Protein AF-A0A117SR46-F1 (afdb_monomer_lite)

Secondary structure (DSSP, 8-state):
-HHHHHHHHTTT-SS--HHHHHHHHHHTHHHHHHHHHS--GGGHHHHHHHHHHHHHHTT--S--HHHHHHHHHHHHHHHHHHHTTT---HHHHGGG-SSHHHHHHHHGGGS-SS--HHHHHHHHHHHHHHTSTTT-HHHHHHHTTT-GGG------HHHHHHHHHTSGGGG--SHHHHHHHHHHHHTTTT-EEE-HHHHHHHHHHHHHHSS-HHHHHHHHHHHHHHTGGGT-TTT-TTTTT----TTEEE-

Sequence (251 aa):
RYLLFITVLFTGFKNLRNELIYRVAARNYERINQLLNNPKYSMADGISMALLNDYLSEGVRGEDIKEANNAIHSFVYGLRRLTGAYGTTLLRWIPKFRDLDSFEKSLTMFYPIRANERRRRAIRTFIRWVSHETNLPVALGLLFRGAYRRYTMIADIYSTMVTIRSGAFLISTNDNTLRVINKIVAGRDSGVTIKVYEVKGIVRTVGRLSNDPIIYERGAFRIGHDYCSKLKCSECPINRVCMKFTWVNIK

pLDDT: mean 85.12, std 8.99, range [50.75, 96.44]

Radius of gyration: 20.57 Å; chains: 1; bounding box: 47×47×56 Å

Structure (mmCIF, N/CA/C/O backbone):
data_AF-A0A117SR46-F1
#
_entry.id   AF-A0A117SR46-F1
#
loop_
_atom_site.group_PDB
_atom_site.id
_atom_site.type_symbol
_atom_site.label_atom_id
_atom_site.label_alt_id
_atom_site.label_comp_id
_atom_site.label_asym_id
_atom_site.label_entity_id
_atom_site.label_seq_id
_atom_site.pdbx_PDB_ins_code
_atom_site.Cartn_x
_atom_site.Cartn_y
_atom_site.Cartn_z
_atom_site.occupancy
_atom_site.B_iso_or_equiv
_atom_site.auth_seq_id
_atom_site.auth_comp_id
_atom_site.auth_asym_id
_atom_site.auth_atom_id
_atom_site.pdbx_PDB_model_num
ATOM 1 N N . ARG A 1 1 ? 3.024 -4.591 -14.424 1.00 83.75 1 ARG A N 1
ATOM 2 C CA . ARG A 1 1 ? 4.067 -3.629 -14.871 1.00 83.75 1 ARG A CA 1
ATOM 3 C C . ARG A 1 1 ? 3.546 -2.197 -14.804 1.00 83.75 1 ARG A C 1
ATOM 5 O O . ARG A 1 1 ? 4.160 -1.411 -14.104 1.00 83.75 1 ARG A O 1
ATOM 12 N N . TYR A 1 2 ? 2.396 -1.903 -15.418 1.00 84.88 2 TYR A N 1
ATOM 13 C CA . TYR A 1 2 ? 1.755 -0.580 -15.381 1.00 84.88 2 TYR A CA 1
ATOM 14 C C . TYR A 1 2 ? 1.552 -0.022 -13.961 1.00 84.88 2 TYR A C 1
ATOM 16 O O . TYR A 1 2 ? 2.038 1.058 -13.662 1.00 84.88 2 TYR A O 1
ATOM 24 N N . LEU A 1 3 ? 0.961 -0.793 -13.039 1.00 83.38 3 LEU A N 1
ATOM 25 C CA . LEU A 1 3 ? 0.792 -0.352 -11.642 1.00 83.38 3 LEU A CA 1
ATOM 26 C C . LEU A 1 3 ? 2.116 0.025 -10.957 1.00 83.38 3 LEU A C 1
ATOM 28 O O . LEU A 1 3 ? 2.188 1.045 -10.283 1.00 83.38 3 LEU A O 1
ATOM 32 N N . LEU A 1 4 ? 3.175 -0.768 -11.170 1.00 88.12 4 LEU A N 1
ATOM 33 C CA . LEU A 1 4 ? 4.502 -0.471 -10.622 1.00 88.12 4 LEU A CA 1
ATOM 34 C C . LEU A 1 4 ? 5.051 0.831 -11.208 1.00 88.12 4 LEU A C 1
ATOM 36 O O . LEU A 1 4 ? 5.545 1.672 -10.465 1.00 88.12 4 LEU A O 1
ATOM 40 N N . PHE A 1 5 ? 4.919 1.011 -12.522 1.00 90.00 5 PHE A N 1
ATOM 41 C CA . PHE A 1 5 ? 5.324 2.237 -13.203 1.00 90.00 5 PHE A CA 1
ATOM 42 C C . PHE A 1 5 ? 4.625 3.469 -12.617 1.00 90.00 5 PHE A C 1
ATOM 44 O O . PHE A 1 5 ? 5.306 4.409 -12.220 1.00 90.00 5 PHE A O 1
ATOM 51 N N . ILE A 1 6 ? 3.297 3.431 -12.457 1.00 87.31 6 ILE A N 1
ATOM 52 C CA . ILE A 1 6 ? 2.532 4.528 -11.844 1.00 87.31 6 ILE A CA 1
ATOM 53 C C . ILE A 1 6 ? 3.029 4.828 -10.425 1.00 87.31 6 ILE A C 1
ATOM 55 O O . ILE A 1 6 ? 3.257 5.985 -10.076 1.00 87.31 6 ILE A O 1
ATOM 59 N N . THR A 1 7 ? 3.263 3.799 -9.607 1.00 87.50 7 THR A N 1
ATOM 60 C CA . THR A 1 7 ? 3.774 4.019 -8.247 1.00 87.50 7 THR A CA 1
ATOM 61 C C . THR A 1 7 ? 5.186 4.599 -8.233 1.00 87.50 7 THR A C 1
ATOM 63 O O . THR A 1 7 ? 5.487 5.429 -7.382 1.00 87.50 7 THR A O 1
ATOM 66 N N . VAL A 1 8 ? 6.050 4.232 -9.182 1.00 89.12 8 VAL A N 1
ATOM 67 C CA . VAL A 1 8 ? 7.379 4.844 -9.318 1.00 89.12 8 VAL A CA 1
ATOM 68 C C . VAL A 1 8 ? 7.254 6.301 -9.763 1.00 89.12 8 VAL A C 1
ATOM 70 O O . VAL A 1 8 ? 7.911 7.162 -9.177 1.00 89.12 8 VAL A O 1
ATOM 73 N N . LEU A 1 9 ? 6.352 6.610 -10.701 1.00 87.31 9 LEU A N 1
ATOM 74 C CA . LEU A 1 9 ? 6.069 7.981 -11.136 1.00 87.31 9 LEU A CA 1
ATOM 75 C C . LEU A 1 9 ? 5.625 8.892 -9.987 1.00 87.31 9 LEU A C 1
ATOM 77 O O . LEU A 1 9 ? 5.994 10.062 -9.978 1.00 87.31 9 LEU A O 1
ATOM 81 N N . PHE A 1 10 ? 4.924 8.379 -8.970 1.00 83.56 10 PHE A N 1
ATOM 82 C CA . PHE A 1 10 ? 4.584 9.166 -7.773 1.00 83.56 10 PHE A CA 1
ATOM 83 C C . PHE A 1 10 ? 5.811 9.753 -7.058 1.00 83.56 10 PHE A C 1
ATOM 85 O O . PHE A 1 10 ? 5.697 10.741 -6.338 1.00 83.56 10 PHE A O 1
ATOM 92 N N . THR A 1 11 ? 7.000 9.177 -7.236 1.00 84.56 11 THR A N 1
ATOM 93 C CA . THR A 1 11 ? 8.222 9.777 -6.684 1.00 84.56 11 THR A CA 1
ATOM 94 C C . THR A 1 11 ? 8.711 10.988 -7.476 1.00 84.56 11 THR A C 1
ATOM 96 O O . THR A 1 11 ? 9.354 11.851 -6.882 1.00 84.56 11 THR A O 1
ATOM 99 N N . GLY A 1 12 ? 8.359 11.070 -8.763 1.00 82.50 12 GLY A N 1
ATOM 100 C CA . GLY A 1 12 ? 8.774 12.124 -9.685 1.00 82.50 12 GLY A CA 1
ATOM 101 C C . GLY A 1 12 ? 7.893 13.376 -9.668 1.00 82.50 12 GLY A C 1
ATOM 102 O O . GLY A 1 12 ? 8.362 14.440 -10.054 1.00 82.50 12 GLY A O 1
ATOM 103 N N . PHE A 1 13 ? 6.651 13.281 -9.176 1.00 82.44 13 PHE A N 1
ATOM 104 C CA . PHE A 1 13 ? 5.750 14.433 -9.042 1.00 82.44 13 PHE A CA 1
ATOM 105 C C . PHE A 1 13 ? 5.856 15.077 -7.654 1.00 82.44 13 PHE A C 1
ATOM 107 O O . PHE A 1 13 ? 5.783 14.406 -6.617 1.00 82.44 13 PHE A O 1
ATOM 114 N N . LYS A 1 14 ? 6.015 16.403 -7.619 1.00 79.38 14 LYS A N 1
ATOM 115 C CA . LYS A 1 14 ? 6.083 17.189 -6.384 1.00 79.38 14 LYS A CA 1
ATOM 116 C C . LYS A 1 14 ? 4.715 17.353 -5.739 1.00 79.38 14 LYS A C 1
ATOM 118 O O . LYS A 1 14 ? 4.587 17.093 -4.538 1.00 79.38 14 LYS A O 1
ATOM 123 N N . ASN A 1 15 ? 3.710 17.719 -6.524 1.00 79.88 15 ASN A N 1
ATOM 124 C CA . ASN A 1 15 ? 2.332 17.861 -6.076 1.00 79.88 15 ASN A CA 1
ATOM 125 C C . ASN A 1 15 ? 1.553 16.592 -6.409 1.00 79.88 15 ASN A C 1
ATOM 127 O O . ASN A 1 15 ? 1.022 16.450 -7.505 1.00 79.88 15 ASN A O 1
ATOM 131 N N . LEU A 1 16 ? 1.475 15.657 -5.464 1.00 76.00 16 LEU A N 1
ATOM 132 C CA . LEU A 1 16 ? 0.789 14.380 -5.663 1.00 76.00 16 LEU A CA 1
ATOM 133 C C . LEU A 1 16 ? -0.738 14.548 -5.716 1.00 76.00 16 LEU A C 1
ATOM 135 O O . LEU A 1 16 ? -1.387 14.669 -4.678 1.00 76.00 16 LEU A O 1
ATOM 139 N N . ARG A 1 17 ? -1.311 14.489 -6.925 1.00 82.12 17 ARG A N 1
ATOM 140 C CA . ARG A 1 17 ? -2.758 14.386 -7.172 1.00 82.12 17 ARG A CA 1
ATOM 141 C C . ARG A 1 17 ? -3.046 13.059 -7.872 1.00 82.12 17 ARG A C 1
ATOM 143 O O . ARG A 1 17 ? -3.003 12.982 -9.094 1.00 82.12 17 ARG A O 1
ATOM 150 N N . ASN A 1 18 ? -3.301 12.003 -7.096 1.00 79.50 18 ASN A N 1
ATOM 151 C CA . ASN A 1 18 ? -3.375 10.626 -7.608 1.00 79.50 18 ASN A CA 1
ATOM 152 C C . ASN A 1 18 ? -4.296 10.485 -8.831 1.00 79.50 18 ASN A C 1
ATOM 154 O O . ASN A 1 18 ? -3.874 9.932 -9.840 1.00 79.50 18 ASN A O 1
ATOM 158 N N . GLU A 1 19 ? -5.519 11.018 -8.764 1.00 79.44 19 GLU A N 1
ATOM 159 C CA . GLU A 1 19 ? -6.491 10.963 -9.868 1.00 79.44 19 GLU A CA 1
ATOM 160 C C . GLU A 1 19 ? -5.977 11.633 -11.143 1.00 79.44 19 GLU A C 1
ATOM 162 O O . GLU A 1 19 ? -6.128 11.093 -12.238 1.00 79.44 19 GLU A O 1
ATOM 167 N N . LEU A 1 20 ? -5.313 12.780 -10.997 1.00 83.75 20 LEU A N 1
ATOM 168 C CA . LEU A 1 20 ? -4.728 13.495 -12.121 1.00 83.75 20 LEU A CA 1
ATOM 169 C C . LEU A 1 20 ? -3.567 12.705 -12.734 1.00 83.75 20 LEU A C 1
ATOM 171 O O . LEU A 1 20 ? -3.493 12.587 -13.952 1.00 83.75 20 LEU A O 1
ATOM 175 N N . ILE A 1 21 ? -2.706 12.099 -11.910 1.00 82.88 21 ILE A N 1
ATOM 176 C CA . ILE A 1 21 ? -1.610 11.248 -12.400 1.00 82.88 21 ILE A CA 1
ATOM 177 C C . ILE A 1 21 ? -2.171 10.051 -13.177 1.00 82.88 21 ILE A C 1
ATOM 179 O O . ILE A 1 21 ? -1.658 9.727 -14.246 1.00 82.88 21 ILE A O 1
ATOM 183 N N . TYR A 1 22 ? -3.246 9.421 -12.689 1.00 83.69 22 TYR A N 1
ATOM 184 C CA . TYR A 1 22 ? -3.912 8.342 -13.423 1.00 83.69 22 TYR A CA 1
ATOM 185 C C . TYR A 1 22 ? -4.481 8.820 -14.760 1.00 83.69 22 TYR A C 1
ATOM 187 O O . TYR A 1 22 ? -4.286 8.145 -15.769 1.00 83.69 22 TYR A O 1
ATOM 195 N N . ARG A 1 23 ? -5.139 9.984 -14.790 1.00 85.50 23 ARG A N 1
ATOM 196 C CA . ARG A 1 23 ? -5.704 10.570 -16.014 1.00 85.50 23 ARG A CA 1
ATOM 197 C C . ARG A 1 23 ? -4.621 10.891 -17.044 1.00 85.50 23 ARG A C 1
ATOM 199 O O . ARG A 1 23 ? -4.750 10.518 -18.205 1.00 85.50 23 ARG A O 1
ATOM 206 N N . VAL A 1 24 ? -3.541 11.536 -16.613 1.00 88.88 24 VAL A N 1
ATOM 207 C CA . VAL A 1 24 ? -2.399 11.889 -17.468 1.00 88.88 24 VAL A CA 1
ATOM 208 C C . VAL A 1 24 ? -1.695 10.639 -17.993 1.00 88.88 24 VAL A C 1
ATOM 210 O O . VAL A 1 24 ? -1.393 10.550 -19.183 1.00 88.88 24 VAL A O 1
ATOM 213 N N . ALA A 1 25 ? -1.496 9.628 -17.147 1.00 87.88 25 ALA A N 1
ATOM 214 C CA . ALA A 1 25 ? -0.941 8.356 -17.590 1.00 87.88 25 ALA A CA 1
ATOM 215 C C . ALA A 1 25 ? -1.865 7.631 -18.583 1.00 87.88 25 ALA A C 1
ATOM 217 O O . ALA A 1 25 ? -1.379 7.069 -19.558 1.00 87.88 25 ALA A O 1
ATOM 218 N N . ALA A 1 26 ? -3.186 7.686 -18.387 1.00 87.94 26 ALA A N 1
ATOM 219 C CA . ALA A 1 26 ? -4.150 7.104 -19.318 1.00 87.94 26 ALA A CA 1
ATOM 220 C C . ALA A 1 26 ? -4.113 7.787 -20.697 1.00 87.94 26 ALA A C 1
ATOM 222 O O . ALA A 1 26 ? -4.098 7.095 -21.711 1.00 87.94 26 ALA A O 1
ATOM 223 N N . ARG A 1 27 ? -4.008 9.123 -20.757 1.00 90.94 27 ARG A N 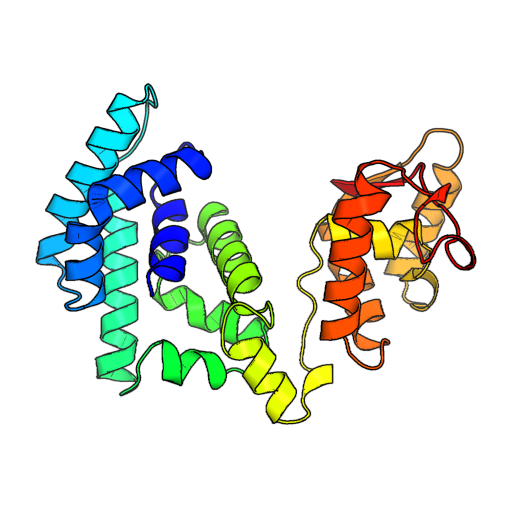1
ATOM 224 C CA . ARG A 1 27 ? -3.828 9.861 -22.027 1.00 90.94 27 ARG A CA 1
ATOM 225 C C . ARG A 1 27 ? -2.536 9.476 -22.752 1.00 90.94 27 ARG A C 1
ATOM 227 O O . ARG A 1 27 ? -2.498 9.429 -23.975 1.00 90.94 27 ARG A O 1
ATOM 234 N N . ASN A 1 28 ? -1.491 9.148 -21.994 1.00 92.31 28 ASN A N 1
ATOM 235 C CA . ASN A 1 28 ? -0.182 8.754 -22.515 1.00 92.31 28 ASN A CA 1
ATOM 236 C C . ASN A 1 28 ? 0.011 7.231 -22.591 1.00 92.31 28 ASN A C 1
ATOM 238 O O . ASN A 1 28 ? 1.150 6.759 -22.685 1.00 92.31 28 ASN A O 1
ATOM 242 N N . TYR A 1 29 ? -1.078 6.454 -22.548 1.00 91.62 29 TYR A N 1
ATOM 243 C CA . TYR A 1 29 ? -1.015 5.002 -22.401 1.00 91.62 29 TYR A CA 1
ATOM 244 C C . TYR A 1 29 ? -0.170 4.329 -23.482 1.00 91.62 29 TYR A C 1
ATOM 246 O O . TYR A 1 29 ? 0.669 3.506 -23.139 1.00 91.62 29 TYR A O 1
ATOM 254 N N . GLU A 1 30 ? -0.307 4.714 -24.753 1.00 91.56 30 GLU A N 1
ATOM 255 C CA . GLU A 1 30 ? 0.462 4.115 -25.853 1.00 91.56 30 GLU A CA 1
ATOM 256 C C . GLU A 1 30 ? 1.978 4.258 -25.657 1.00 91.56 30 GLU A C 1
ATOM 258 O O . GLU A 1 30 ? 2.726 3.280 -25.728 1.00 91.56 30 GLU A O 1
ATOM 263 N N . ARG A 1 31 ? 2.443 5.464 -25.308 1.00 92.00 31 ARG A N 1
ATOM 264 C CA . ARG A 1 31 ? 3.867 5.736 -25.047 1.00 92.00 31 ARG A CA 1
ATOM 265 C C . ARG A 1 31 ? 4.371 4.950 -23.838 1.00 92.00 31 ARG A C 1
ATOM 267 O O . ARG A 1 31 ? 5.463 4.380 -23.866 1.00 92.00 31 ARG A O 1
ATOM 274 N N . ILE A 1 32 ? 3.561 4.890 -22.779 1.00 92.62 32 ILE A N 1
ATOM 275 C CA . ILE A 1 32 ? 3.869 4.096 -21.586 1.00 92.62 32 ILE A CA 1
ATOM 276 C C . ILE A 1 32 ? 3.928 2.612 -21.952 1.00 92.62 32 ILE A C 1
ATOM 278 O O . ILE A 1 32 ? 4.877 1.933 -21.579 1.00 92.62 32 ILE A O 1
ATOM 282 N N . ASN A 1 33 ? 2.958 2.096 -22.702 1.00 91.75 33 ASN A N 1
ATOM 283 C CA . ASN A 1 33 ? 2.872 0.693 -23.083 1.00 91.75 33 ASN A CA 1
ATOM 284 C C . ASN A 1 33 ? 4.095 0.263 -23.907 1.00 91.75 33 ASN A C 1
ATOM 286 O O . ASN A 1 33 ? 4.687 -0.782 -23.631 1.00 91.75 33 ASN A O 1
ATOM 290 N N . GLN A 1 34 ? 4.557 1.109 -24.832 1.00 92.00 34 GLN A N 1
ATOM 291 C CA . GLN A 1 34 ? 5.815 0.882 -25.548 1.00 92.00 34 GLN A CA 1
ATOM 292 C C . GLN A 1 34 ? 7.005 0.747 -24.581 1.00 92.00 34 GLN A C 1
ATOM 294 O O . GLN A 1 34 ? 7.778 -0.205 -24.697 1.00 92.00 34 GLN A O 1
ATOM 299 N N . LEU A 1 35 ? 7.121 1.626 -23.575 1.00 92.38 35 LEU A N 1
ATOM 300 C CA . LEU A 1 35 ? 8.166 1.538 -22.545 1.00 92.38 35 LEU A CA 1
ATOM 301 C C . LEU A 1 35 ? 8.051 0.256 -21.702 1.00 92.38 35 LEU A C 1
ATOM 303 O O . LEU A 1 35 ? 9.058 -0.369 -21.372 1.00 92.38 35 LEU A O 1
ATOM 307 N N . LEU A 1 36 ? 6.830 -0.154 -21.343 1.00 90.06 36 LEU A N 1
ATOM 308 C CA . LEU A 1 36 ? 6.582 -1.359 -20.542 1.00 90.06 36 LEU A CA 1
ATOM 309 C C . LEU A 1 36 ? 6.960 -2.656 -21.273 1.00 90.06 36 LEU A C 1
ATOM 311 O O . LEU A 1 36 ? 7.281 -3.657 -20.613 1.00 90.06 36 LEU A O 1
ATOM 315 N N . ASN A 1 37 ? 6.887 -2.645 -22.604 1.00 88.88 37 ASN A N 1
ATOM 316 C CA . ASN A 1 37 ? 7.210 -3.781 -23.462 1.00 88.88 37 ASN A CA 1
ATOM 317 C C . ASN A 1 37 ? 8.678 -3.775 -23.901 1.00 88.88 37 ASN A C 1
ATOM 319 O O . ASN A 1 37 ? 9.283 -4.842 -23.985 1.00 88.88 37 ASN A O 1
ATOM 323 N N . ASN A 1 38 ? 9.269 -2.595 -24.101 1.00 89.62 38 ASN A N 1
ATOM 324 C CA . ASN A 1 38 ? 10.657 -2.426 -24.523 1.00 89.62 38 ASN A CA 1
ATOM 325 C C . ASN A 1 38 ? 11.359 -1.328 -23.696 1.00 89.62 38 ASN A C 1
ATOM 327 O O . ASN A 1 38 ? 11.471 -0.187 -24.149 1.00 89.62 38 ASN A O 1
ATOM 331 N N . PRO A 1 39 ? 11.821 -1.639 -22.469 1.00 89.69 39 PRO A N 1
ATOM 332 C CA . PRO A 1 39 ? 12.325 -0.637 -21.533 1.00 89.69 39 PRO A CA 1
ATOM 333 C C . PRO A 1 39 ? 13.693 -0.092 -21.971 1.00 89.69 39 PRO A C 1
ATOM 335 O O . PRO A 1 39 ? 14.747 -0.633 -21.622 1.00 89.69 39 PRO A O 1
ATOM 338 N N . LYS A 1 40 ? 13.675 1.010 -22.726 1.00 90.81 40 LYS A N 1
ATOM 339 C CA . LYS A 1 40 ? 14.860 1.731 -23.210 1.00 90.81 40 LYS A CA 1
ATOM 340 C C . LYS A 1 40 ? 14.998 3.082 -22.514 1.00 90.81 40 LYS A C 1
ATOM 342 O O . LYS A 1 40 ? 14.029 3.823 -22.395 1.00 90.81 40 LYS A O 1
ATOM 347 N N . TYR A 1 41 ? 16.223 3.430 -22.115 1.00 92.00 41 TYR A N 1
ATOM 348 C CA . TYR A 1 41 ? 16.507 4.729 -21.491 1.00 92.00 41 TYR A CA 1
ATOM 349 C C . TYR A 1 41 ? 16.207 5.903 -22.430 1.00 92.00 41 TYR A C 1
ATOM 351 O O . TYR A 1 41 ? 15.689 6.913 -21.980 1.00 92.00 41 TYR A O 1
ATOM 359 N N . SER A 1 42 ? 16.423 5.736 -23.739 1.00 91.88 42 SER A N 1
ATOM 360 C CA . SER A 1 42 ? 16.149 6.768 -24.749 1.00 91.88 42 SER A CA 1
ATOM 361 C C . SER A 1 42 ? 14.677 7.193 -24.838 1.00 91.88 42 SER A C 1
ATOM 363 O O . SER A 1 42 ? 14.371 8.214 -25.439 1.00 91.88 42 SER A O 1
ATOM 365 N N . MET A 1 43 ? 13.749 6.418 -24.268 1.00 90.38 43 MET A N 1
ATOM 366 C CA . MET A 1 43 ? 12.323 6.753 -24.246 1.00 90.38 43 MET A CA 1
ATOM 367 C C . MET A 1 43 ? 11.937 7.627 -23.044 1.00 90.38 43 MET A C 1
ATOM 369 O O . MET A 1 43 ? 10.838 8.179 -23.024 1.00 90.38 43 MET A O 1
ATOM 373 N N . ALA A 1 44 ? 12.804 7.741 -22.033 1.00 88.88 44 ALA A N 1
ATOM 374 C CA . ALA A 1 44 ? 12.463 8.390 -20.773 1.00 88.88 44 ALA A CA 1
ATOM 375 C C . ALA A 1 44 ? 12.218 9.895 -20.934 1.00 88.88 44 ALA A C 1
ATOM 377 O O . ALA A 1 44 ? 11.214 10.388 -20.424 1.00 88.88 44 ALA A O 1
ATOM 378 N N . ASP A 1 45 ? 13.062 10.593 -21.699 1.00 88.00 45 ASP A N 1
ATOM 379 C CA . ASP A 1 45 ? 12.937 12.035 -21.937 1.00 88.00 45 ASP A CA 1
ATOM 380 C C . ASP A 1 45 ? 11.583 12.381 -22.563 1.00 88.00 45 ASP A C 1
ATOM 382 O O . ASP A 1 45 ? 10.805 13.140 -21.983 1.00 88.00 45 ASP A O 1
ATOM 386 N N . GLY A 1 46 ? 11.248 11.753 -23.693 1.00 89.31 46 GLY A N 1
ATOM 387 C CA . GLY A 1 46 ? 9.999 12.020 -24.410 1.00 89.31 46 GLY A CA 1
ATOM 388 C C . GLY A 1 46 ? 8.743 11.674 -23.604 1.00 89.31 46 GLY A C 1
ATOM 389 O O . GLY A 1 46 ? 7.755 12.403 -23.662 1.00 89.31 46 GLY A O 1
ATOM 390 N N . ILE A 1 47 ? 8.776 10.593 -22.815 1.00 91.44 47 ILE A N 1
ATOM 391 C CA . ILE A 1 47 ? 7.653 10.223 -21.939 1.00 91.44 47 ILE A CA 1
ATOM 392 C C . ILE A 1 47 ? 7.546 11.197 -20.763 1.00 91.44 47 ILE A C 1
ATOM 394 O O . ILE A 1 47 ? 6.443 11.628 -20.438 1.00 91.44 47 ILE A O 1
ATOM 398 N N . SER A 1 48 ? 8.669 11.575 -20.143 1.00 90.50 48 SER A N 1
ATOM 399 C CA . SER A 1 48 ? 8.677 12.528 -19.028 1.00 90.50 48 SER A CA 1
ATOM 400 C C . SER A 1 48 ? 8.135 13.897 -19.444 1.00 90.50 48 SER A C 1
ATOM 402 O O . SER A 1 48 ? 7.301 14.447 -18.731 1.00 90.50 48 SER A O 1
ATOM 404 N N . MET A 1 49 ? 8.526 14.398 -20.624 1.00 90.25 49 MET A N 1
ATOM 405 C CA . MET A 1 49 ? 8.010 15.648 -21.189 1.00 90.25 49 MET A CA 1
ATOM 406 C C . MET A 1 49 ? 6.504 15.579 -21.443 1.00 90.25 49 MET A C 1
ATOM 408 O O . MET A 1 49 ? 5.780 16.470 -21.012 1.00 90.25 49 MET A O 1
ATOM 412 N N . ALA A 1 50 ? 6.023 14.522 -22.104 1.00 91.06 50 ALA A N 1
ATOM 413 C CA . ALA A 1 50 ? 4.603 14.382 -22.426 1.00 91.06 50 ALA A CA 1
ATOM 414 C C . ALA A 1 50 ? 3.732 14.321 -21.160 1.00 91.06 50 ALA A C 1
ATOM 416 O O . ALA A 1 50 ? 2.768 15.073 -21.031 1.00 91.06 50 ALA A O 1
ATOM 417 N N . LEU A 1 51 ? 4.127 13.493 -20.184 1.00 90.69 51 LEU A N 1
ATOM 418 C CA . LEU A 1 51 ? 3.425 13.395 -18.904 1.00 90.69 51 LEU A CA 1
ATOM 419 C C . LEU A 1 51 ? 3.430 14.728 -18.153 1.00 90.69 51 LEU A C 1
ATOM 421 O O . LEU A 1 51 ? 2.415 15.114 -17.582 1.00 90.69 51 LEU A O 1
ATOM 425 N N . LEU A 1 52 ? 4.562 15.431 -18.137 1.00 88.25 52 LEU A N 1
ATOM 426 C CA . LEU A 1 52 ? 4.668 16.696 -17.428 1.00 88.25 52 LEU A CA 1
ATOM 427 C C . LEU A 1 52 ? 3.822 17.791 -18.085 1.00 88.25 52 LEU A C 1
ATOM 429 O O . LEU A 1 52 ? 3.115 18.495 -17.374 1.00 88.25 52 LEU A O 1
ATOM 433 N N . ASN A 1 53 ? 3.852 17.912 -19.412 1.00 89.94 53 ASN A N 1
ATOM 434 C CA . ASN A 1 53 ? 3.063 18.906 -20.143 1.00 89.94 53 ASN A CA 1
ATOM 435 C C . ASN A 1 53 ? 1.564 18.726 -19.887 1.00 89.94 53 ASN A C 1
ATOM 437 O O . ASN A 1 53 ? 0.884 19.691 -19.540 1.00 89.94 53 ASN A O 1
ATOM 441 N N . ASP A 1 54 ? 1.068 17.490 -19.954 1.00 89.19 54 ASP A N 1
ATOM 442 C CA . ASP A 1 54 ? -0.329 17.189 -19.640 1.00 89.19 54 ASP A CA 1
ATOM 443 C C . ASP A 1 54 ? -0.656 17.497 -18.172 1.00 89.19 54 ASP A C 1
ATOM 445 O O . ASP A 1 54 ? -1.715 18.048 -17.874 1.00 89.19 54 ASP A O 1
ATOM 449 N N . TYR A 1 55 ? 0.256 17.198 -17.242 1.00 87.31 55 TYR A N 1
ATOM 450 C CA . TYR A 1 55 ? 0.070 17.490 -15.818 1.00 87.31 55 TYR A CA 1
ATOM 451 C C . TYR A 1 55 ? 0.048 18.997 -15.511 1.00 87.31 55 TYR A C 1
ATOM 453 O O . TYR A 1 55 ? -0.759 19.453 -14.699 1.00 87.31 55 TYR A O 1
ATOM 461 N N . LEU A 1 56 ? 0.904 19.779 -16.176 1.00 87.38 56 LEU A N 1
ATOM 462 C CA . LEU A 1 56 ? 0.961 21.240 -16.064 1.00 87.38 56 LEU A CA 1
ATOM 463 C C . LEU A 1 56 ? -0.254 21.909 -16.724 1.00 87.38 56 LEU A C 1
ATOM 465 O O . LEU A 1 56 ? -0.749 22.909 -16.203 1.00 87.38 56 LEU A O 1
ATOM 469 N N . SER A 1 57 ? -0.776 21.339 -17.818 1.00 88.75 57 SER A N 1
ATOM 470 C CA . SER A 1 57 ? -1.981 21.838 -18.501 1.00 88.75 57 SER A CA 1
ATOM 471 C C . SER A 1 57 ? -3.226 21.843 -17.601 1.00 88.75 57 SER A C 1
ATOM 473 O O . SER A 1 57 ? -4.143 22.632 -17.804 1.00 88.75 57 SER A O 1
ATOM 475 N N . GLU A 1 58 ? -3.223 21.037 -16.536 1.00 87.19 58 GLU A N 1
ATOM 476 C CA . GLU A 1 58 ? -4.307 20.930 -15.550 1.00 87.19 58 GLU A CA 1
ATOM 477 C C . GLU A 1 58 ? -4.110 21.894 -14.356 1.00 87.19 58 GLU A C 1
ATOM 479 O O . GLU A 1 58 ? -4.680 21.720 -13.275 1.00 87.19 58 GLU A O 1
ATOM 484 N N . GLY A 1 59 ? -3.276 22.925 -14.538 1.00 82.69 59 GLY A N 1
ATOM 485 C CA . GLY A 1 59 ? -3.084 24.028 -13.592 1.00 82.69 59 GLY A CA 1
ATOM 486 C C . GLY A 1 59 ? -2.130 23.732 -12.433 1.00 82.69 59 GLY A C 1
ATOM 487 O O . GLY A 1 59 ? -2.038 24.528 -11.495 1.00 82.69 59 GLY A O 1
ATOM 488 N N . VAL A 1 60 ? -1.410 22.606 -12.462 1.00 83.81 60 VAL A N 1
ATOM 489 C CA . VAL A 1 60 ? -0.387 22.285 -11.455 1.00 83.81 60 VAL A CA 1
ATOM 490 C C . VAL A 1 60 ? 0.904 23.050 -11.762 1.00 83.81 60 VAL A C 1
ATOM 492 O O . VAL A 1 60 ? 1.298 23.169 -12.916 1.00 83.81 60 VAL A O 1
ATOM 495 N N . ARG A 1 61 ? 1.580 23.584 -10.737 1.00 81.06 61 ARG A N 1
ATOM 496 C CA . ARG A 1 61 ? 2.818 24.375 -10.881 1.00 81.06 61 ARG A CA 1
ATOM 497 C C . ARG A 1 61 ? 3.939 23.848 -9.986 1.00 81.06 61 ARG A C 1
ATOM 499 O O . ARG A 1 61 ? 3.679 23.223 -8.961 1.00 81.06 61 ARG A O 1
ATOM 506 N N . GLY A 1 62 ? 5.185 24.158 -10.346 1.00 79.19 62 GLY A N 1
ATOM 507 C CA . GLY A 1 62 ? 6.370 23.864 -9.525 1.00 79.19 62 GLY A CA 1
ATOM 508 C C . GLY A 1 62 ? 6.913 22.438 -9.653 1.00 79.19 62 GLY A C 1
ATOM 509 O O . GLY A 1 62 ? 7.711 22.010 -8.818 1.00 79.19 62 GLY A O 1
ATOM 510 N N . GLU A 1 63 ? 6.484 21.702 -10.676 1.00 82.50 63 GLU A N 1
ATOM 511 C CA . GLU A 1 63 ? 7.002 20.373 -10.999 1.00 82.50 63 GLU A CA 1
ATOM 512 C C . GLU A 1 63 ? 8.415 20.437 -11.599 1.00 82.50 63 GLU A C 1
ATOM 514 O O . GLU A 1 63 ? 8.834 21.462 -12.134 1.00 82.50 63 GLU A O 1
ATOM 519 N N . ASP A 1 64 ? 9.163 19.338 -11.489 1.00 80.81 64 ASP A N 1
ATOM 520 C CA . ASP A 1 64 ? 10.531 19.233 -12.000 1.00 80.81 64 ASP A CA 1
ATOM 521 C C . ASP A 1 64 ? 10.641 18.054 -12.963 1.00 80.81 64 ASP A C 1
ATOM 523 O O . ASP A 1 64 ? 10.501 16.893 -12.569 1.00 80.81 64 ASP A O 1
ATOM 527 N N . ILE A 1 65 ? 10.917 18.358 -14.232 1.00 81.56 65 ILE A N 1
ATOM 528 C CA . ILE A 1 65 ? 11.068 17.339 -15.266 1.00 81.56 65 ILE A CA 1
ATOM 529 C C . ILE A 1 65 ? 12.168 16.334 -14.931 1.00 81.56 65 ILE A C 1
ATOM 531 O O . ILE A 1 65 ? 12.020 15.152 -15.233 1.00 81.56 65 ILE A O 1
ATOM 535 N N . LYS A 1 66 ? 13.238 16.767 -14.251 1.00 85.19 66 LYS A N 1
ATOM 536 C CA . LYS A 1 66 ? 14.347 15.888 -13.871 1.00 85.19 66 LYS A CA 1
ATOM 537 C C . LYS A 1 66 ? 13.889 14.818 -12.888 1.00 85.19 66 LYS A C 1
ATOM 539 O O . LYS A 1 66 ? 14.347 13.686 -12.973 1.00 85.19 66 LYS A O 1
ATOM 544 N N . GLU A 1 67 ? 12.957 15.132 -11.991 1.00 85.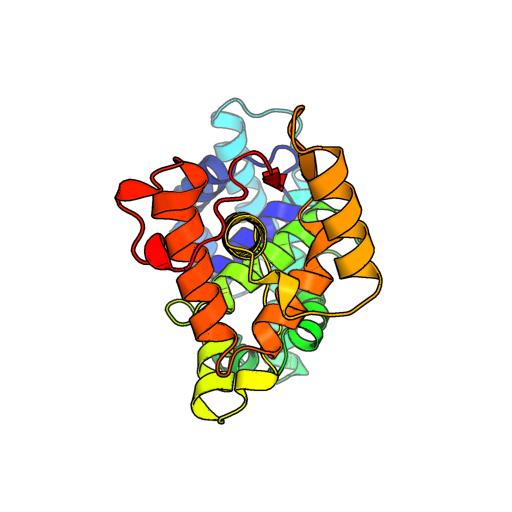31 67 GLU A N 1
ATOM 545 C CA . GLU A 1 67 ? 12.420 14.168 -11.023 1.00 85.31 67 GLU A CA 1
ATOM 546 C C . GLU A 1 67 ? 11.524 13.122 -11.703 1.00 85.31 67 GLU A C 1
ATOM 548 O O . GLU A 1 67 ? 11.676 11.921 -11.458 1.00 85.31 67 GLU A O 1
ATOM 553 N N . ALA A 1 68 ? 10.644 13.546 -12.617 1.00 86.06 68 ALA A N 1
ATOM 554 C CA . ALA A 1 68 ? 9.842 12.629 -13.431 1.00 86.06 68 ALA A CA 1
ATOM 555 C C . ALA A 1 68 ? 10.732 11.725 -14.299 1.00 86.06 68 ALA A C 1
ATOM 557 O O . ALA A 1 68 ? 10.539 10.509 -14.353 1.00 86.06 68 ALA A O 1
ATOM 558 N N . ASN A 1 69 ? 11.753 12.307 -14.921 1.00 89.56 69 ASN A N 1
ATOM 559 C CA . ASN A 1 69 ? 12.734 11.596 -15.725 1.00 89.56 69 ASN A CA 1
ATOM 560 C C . ASN A 1 69 ? 13.519 10.561 -14.898 1.00 89.56 69 ASN A C 1
ATOM 562 O O . ASN A 1 69 ? 13.541 9.379 -15.246 1.00 89.56 69 ASN A O 1
ATOM 566 N N . ASN A 1 70 ? 14.050 10.959 -13.737 1.00 89.69 70 ASN A N 1
ATOM 567 C CA . ASN A 1 70 ? 14.748 10.074 -12.801 1.00 89.69 70 ASN A CA 1
ATOM 568 C C . ASN A 1 70 ? 13.876 8.894 -12.350 1.00 89.69 70 ASN A C 1
ATOM 570 O O . ASN A 1 70 ? 14.372 7.768 -12.214 1.00 89.69 70 ASN A O 1
ATOM 574 N N . ALA A 1 71 ? 12.579 9.124 -12.124 1.00 90.00 71 ALA A N 1
ATOM 575 C CA . ALA A 1 71 ? 11.630 8.067 -11.786 1.00 90.00 71 ALA A CA 1
ATOM 576 C C . ALA A 1 71 ? 11.487 7.054 -12.937 1.00 90.00 71 ALA A C 1
ATOM 578 O O . ALA A 1 71 ? 11.593 5.846 -12.714 1.00 90.00 71 ALA A O 1
ATOM 579 N N . ILE A 1 72 ? 11.327 7.527 -14.178 1.00 92.38 72 ILE A N 1
ATOM 580 C CA . ILE A 1 72 ? 11.239 6.657 -15.361 1.00 92.38 72 ILE A CA 1
ATOM 581 C C . ILE A 1 72 ? 12.554 5.895 -15.583 1.00 92.38 72 ILE A C 1
ATOM 583 O O . ILE A 1 72 ? 12.525 4.682 -15.793 1.00 92.38 72 ILE A O 1
ATOM 587 N N . HIS A 1 73 ? 13.707 6.558 -15.463 1.00 93.31 73 HIS A N 1
ATOM 588 C CA . HIS A 1 73 ? 15.021 5.912 -15.539 1.00 93.31 73 HIS A CA 1
ATOM 589 C C . HIS A 1 73 ? 15.186 4.814 -14.484 1.00 93.31 73 HIS A C 1
ATOM 591 O O . HIS A 1 73 ? 15.635 3.716 -14.812 1.00 93.31 73 HIS A O 1
ATOM 597 N N . SER A 1 74 ? 14.778 5.072 -13.238 1.00 92.31 74 SER A N 1
ATOM 598 C CA . SER A 1 74 ? 14.830 4.081 -12.151 1.00 92.31 74 SER A CA 1
ATOM 599 C C . SER A 1 74 ? 13.927 2.877 -12.437 1.00 92.31 74 SER A C 1
ATOM 601 O O . SER A 1 74 ? 14.316 1.730 -12.204 1.00 92.31 74 SER A O 1
ATOM 603 N N . PHE A 1 75 ? 12.748 3.111 -13.019 1.00 93.69 75 PHE A N 1
ATOM 604 C CA . PHE A 1 75 ? 11.856 2.039 -13.449 1.00 93.69 75 PHE A CA 1
ATOM 605 C C . PHE A 1 75 ? 12.476 1.181 -14.565 1.00 93.69 75 PHE A C 1
ATOM 607 O O . PHE A 1 75 ? 12.469 -0.051 -14.472 1.00 93.69 75 PHE A O 1
ATOM 614 N N . VAL A 1 76 ? 13.050 1.816 -15.596 1.00 93.69 76 VAL A N 1
ATOM 615 C CA . VAL A 1 76 ? 13.751 1.132 -16.697 1.00 93.69 76 VAL A CA 1
ATOM 616 C C . VAL A 1 76 ? 14.934 0.327 -16.165 1.00 93.69 76 VAL A C 1
ATOM 618 O O . VAL A 1 76 ? 15.086 -0.843 -16.521 1.00 93.69 76 VAL A O 1
ATOM 621 N N . TYR A 1 77 ? 15.729 0.917 -15.272 1.00 93.69 77 TYR A N 1
ATOM 622 C CA . TYR A 1 77 ? 16.837 0.243 -14.602 1.00 93.69 77 TYR A CA 1
ATOM 623 C C . TYR A 1 77 ? 16.364 -1.017 -13.869 1.00 93.69 77 TYR A C 1
ATOM 625 O O . TYR A 1 77 ? 16.900 -2.102 -14.104 1.00 93.69 77 TYR A O 1
ATOM 633 N N . GLY A 1 78 ? 15.317 -0.908 -13.044 1.00 92.00 78 GLY A N 1
ATOM 634 C CA . GLY A 1 78 ? 14.759 -2.043 -12.310 1.00 92.00 78 GLY A CA 1
ATOM 635 C C . GLY A 1 78 ? 14.248 -3.157 -13.231 1.00 92.00 78 GLY A C 1
ATOM 636 O O . GLY A 1 78 ? 14.527 -4.333 -12.987 1.00 92.00 78 GLY A O 1
ATOM 637 N N . LEU A 1 79 ? 13.563 -2.815 -14.332 1.00 91.44 79 LEU A N 1
ATOM 638 C CA . LEU A 1 79 ? 13.109 -3.804 -15.318 1.00 91.44 79 LEU A CA 1
ATOM 639 C C . LEU A 1 79 ? 14.277 -4.515 -16.008 1.00 91.44 79 LEU A C 1
ATOM 641 O O . LEU A 1 79 ? 14.259 -5.741 -16.112 1.00 91.44 79 LEU A O 1
ATOM 645 N N . ARG A 1 80 ? 15.299 -3.771 -16.444 1.00 91.06 80 ARG A N 1
ATOM 646 C CA . ARG A 1 80 ? 16.488 -4.350 -17.088 1.00 91.06 80 ARG A CA 1
ATOM 647 C C . ARG A 1 80 ? 17.290 -5.219 -16.124 1.00 91.06 80 ARG A C 1
ATOM 649 O O . ARG A 1 80 ? 17.793 -6.263 -16.528 1.00 91.06 80 ARG A O 1
ATOM 656 N N . ARG A 1 81 ? 17.378 -4.832 -14.848 1.00 91.25 81 ARG A N 1
ATOM 657 C CA . ARG A 1 81 ? 18.029 -5.631 -13.801 1.00 91.25 81 ARG A CA 1
ATOM 658 C C . ARG A 1 81 ? 17.290 -6.947 -13.555 1.00 91.25 81 ARG A C 1
ATOM 660 O O . ARG A 1 81 ? 17.943 -7.979 -13.428 1.00 91.25 81 ARG A O 1
ATOM 667 N N . LEU A 1 82 ? 15.952 -6.935 -13.559 1.00 89.75 82 LEU A N 1
ATOM 668 C CA . LEU A 1 82 ? 15.155 -8.164 -13.477 1.00 89.75 82 LEU A CA 1
ATOM 669 C C . LEU A 1 82 ? 15.444 -9.123 -14.636 1.00 89.75 82 LEU A C 1
ATOM 671 O O . LEU A 1 82 ? 15.681 -10.307 -14.402 1.00 89.75 82 LEU A O 1
ATOM 675 N N . THR A 1 83 ? 15.396 -8.629 -15.874 1.00 87.38 83 THR A N 1
ATOM 676 C CA . THR A 1 83 ? 15.511 -9.491 -17.058 1.00 87.38 83 THR A CA 1
ATOM 677 C C . THR A 1 83 ? 16.944 -9.923 -17.329 1.00 87.38 83 THR A C 1
ATOM 679 O O . THR A 1 83 ? 17.155 -11.064 -17.713 1.00 87.38 83 THR A O 1
ATOM 682 N N . GLY A 1 84 ? 17.917 -9.033 -17.122 1.00 86.62 84 GLY A N 1
ATOM 683 C CA . GLY A 1 84 ? 19.335 -9.313 -17.329 1.00 86.62 84 GLY A CA 1
ATOM 684 C C . GLY A 1 84 ? 19.940 -10.083 -16.159 1.00 86.62 84 GLY A C 1
ATOM 685 O O . GLY A 1 84 ? 20.183 -11.278 -16.261 1.00 86.62 84 GLY A O 1
ATOM 686 N N . ALA A 1 85 ? 20.152 -9.408 -15.026 1.00 84.50 85 ALA A N 1
ATOM 687 C CA . ALA A 1 85 ? 20.894 -9.978 -13.899 1.00 84.50 85 ALA A CA 1
ATOM 688 C C . ALA A 1 85 ? 20.160 -11.135 -13.202 1.00 84.50 85 ALA A C 1
ATOM 690 O O . ALA A 1 85 ? 20.800 -12.062 -12.718 1.00 84.50 85 ALA A O 1
ATOM 691 N N . TYR A 1 86 ? 18.826 -11.088 -13.124 1.00 85.75 86 TYR A N 1
ATOM 692 C CA . TYR A 1 86 ? 18.038 -12.124 -12.443 1.00 85.75 86 TYR A CA 1
ATOM 693 C C . TYR A 1 86 ? 17.351 -13.114 -13.390 1.00 85.75 86 TYR A C 1
ATOM 695 O O . TYR A 1 86 ? 16.651 -14.008 -12.906 1.00 85.75 86 TYR A O 1
ATOM 703 N N . GLY A 1 87 ? 17.493 -12.950 -14.712 1.00 87.31 87 GLY A N 1
ATOM 704 C CA . GLY A 1 87 ? 16.900 -13.849 -15.708 1.00 87.31 87 GLY A CA 1
ATOM 705 C C . GLY A 1 87 ? 15.388 -14.058 -15.543 1.00 87.31 87 GLY A C 1
ATOM 706 O O . GLY A 1 87 ? 14.876 -15.148 -15.790 1.00 87.31 87 GLY A O 1
ATOM 707 N N . THR A 1 88 ? 14.651 -13.058 -15.043 1.00 88.69 88 THR A N 1
ATOM 708 C CA . THR A 1 88 ? 13.235 -13.205 -14.672 1.00 88.69 88 THR A CA 1
ATOM 709 C C . THR A 1 88 ? 12.391 -12.017 -15.122 1.00 88.69 88 THR A C 1
ATOM 711 O O . THR A 1 88 ? 12.876 -10.925 -15.398 1.00 88.69 88 THR A O 1
ATOM 714 N N . THR A 1 89 ? 11.074 -12.208 -15.160 1.00 85.56 89 THR A N 1
ATOM 715 C CA . THR A 1 89 ? 10.106 -11.126 -15.368 1.00 85.56 89 THR A CA 1
ATOM 716 C C . THR A 1 89 ? 9.480 -10.704 -14.045 1.00 85.56 89 THR A C 1
ATOM 718 O O . THR A 1 89 ? 9.479 -11.475 -13.086 1.00 85.56 89 THR A O 1
ATOM 721 N N . LEU A 1 90 ? 8.878 -9.510 -13.999 1.00 82.81 90 LEU A N 1
ATOM 722 C CA . LEU A 1 90 ? 8.125 -9.040 -12.830 1.00 82.81 90 LEU A CA 1
ATOM 723 C C . LEU A 1 90 ? 7.051 -10.058 -12.388 1.00 82.81 90 LEU A C 1
ATOM 725 O O . LEU A 1 90 ? 6.931 -10.337 -11.200 1.00 82.81 90 LEU A O 1
ATOM 729 N N . LEU A 1 91 ? 6.331 -10.665 -13.342 1.00 78.31 91 LEU A N 1
ATOM 730 C CA . LEU A 1 91 ? 5.289 -11.667 -13.073 1.00 78.31 91 LEU A CA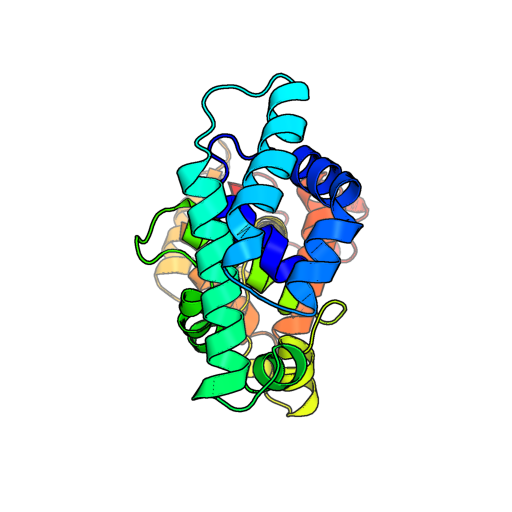 1
ATOM 731 C C . LEU A 1 91 ? 5.837 -12.942 -12.421 1.00 78.31 91 LEU A C 1
ATOM 733 O O . LEU A 1 91 ? 5.179 -13.503 -11.555 1.00 78.31 91 LEU A O 1
ATOM 737 N N . ARG A 1 92 ? 7.040 -13.385 -12.807 1.00 81.19 92 ARG A N 1
ATOM 738 C CA . ARG A 1 92 ? 7.702 -14.562 -12.215 1.00 81.19 92 ARG A CA 1
ATOM 739 C C . ARG A 1 92 ? 8.478 -14.233 -10.940 1.00 81.19 92 ARG A C 1
ATOM 741 O O . ARG A 1 92 ? 8.722 -15.114 -10.126 1.00 81.19 92 ARG A O 1
ATOM 748 N N . TRP A 1 93 ? 8.887 -12.979 -10.775 1.00 86.31 93 TRP A N 1
ATOM 749 C CA . TRP A 1 93 ? 9.700 -12.515 -9.655 1.00 86.31 93 TRP A CA 1
ATOM 750 C C . TRP A 1 93 ? 8.866 -12.228 -8.407 1.00 86.31 93 TRP A C 1
ATOM 752 O O . TRP A 1 93 ? 9.209 -12.703 -7.331 1.00 86.31 93 TRP A O 1
ATOM 762 N N . ILE A 1 94 ? 7.741 -11.522 -8.557 1.00 81.56 94 ILE A N 1
ATOM 763 C CA . ILE A 1 94 ? 6.823 -11.178 -7.460 1.00 81.56 94 ILE A CA 1
ATOM 764 C C . ILE A 1 94 ? 6.405 -12.410 -6.616 1.00 81.56 94 ILE A C 1
ATOM 766 O O . ILE A 1 94 ? 6.559 -12.365 -5.398 1.00 81.56 94 ILE A O 1
ATOM 770 N N . PRO A 1 95 ? 5.953 -13.540 -7.194 1.00 75.31 95 PRO A N 1
ATOM 771 C CA . PRO A 1 95 ? 5.552 -14.707 -6.400 1.00 75.31 95 PRO A CA 1
ATOM 772 C C . PRO A 1 95 ? 6.702 -15.471 -5.718 1.00 75.31 95 PRO A C 1
ATOM 774 O O . PRO A 1 95 ? 6.432 -16.454 -5.020 1.00 75.31 95 PRO A O 1
ATOM 777 N N . LYS A 1 96 ? 7.975 -15.086 -5.917 1.00 80.56 96 LYS A N 1
ATOM 778 C CA . LYS A 1 96 ? 9.115 -15.682 -5.191 1.00 80.56 96 LYS A CA 1
ATOM 779 C C . LYS A 1 96 ? 9.200 -15.183 -3.749 1.00 80.56 96 LYS A C 1
ATOM 781 O O . LYS A 1 96 ? 9.764 -15.879 -2.906 1.00 80.56 96 LYS A O 1
ATOM 786 N N . PHE A 1 97 ? 8.647 -14.006 -3.466 1.00 79.19 97 PHE A N 1
ATOM 787 C CA . PHE A 1 97 ? 8.684 -13.424 -2.132 1.00 79.19 97 PHE A CA 1
ATOM 788 C C . PHE A 1 97 ? 7.721 -14.143 -1.193 1.00 79.19 97 PHE A C 1
ATOM 790 O O . PHE A 1 97 ? 6.574 -14.419 -1.542 1.00 79.19 97 PHE A O 1
ATOM 797 N N . ARG A 1 98 ? 8.223 -14.465 0.002 1.00 71.00 98 ARG A N 1
ATOM 798 C CA . ARG A 1 98 ? 7.498 -15.193 1.055 1.00 71.00 98 ARG A CA 1
ATOM 799 C C . ARG A 1 98 ? 7.219 -14.329 2.285 1.00 71.00 98 ARG A C 1
ATOM 801 O O . ARG A 1 98 ? 6.735 -14.841 3.287 1.00 71.00 98 ARG A O 1
ATOM 808 N N . ASP A 1 99 ? 7.556 -13.051 2.218 1.00 73.06 99 ASP A N 1
ATOM 809 C CA . ASP A 1 99 ? 7.340 -12.065 3.264 1.00 73.06 99 ASP A CA 1
ATOM 810 C C . ASP A 1 99 ? 7.359 -10.665 2.631 1.00 73.06 99 ASP A C 1
ATOM 812 O O . ASP A 1 99 ? 8.062 -10.419 1.646 1.00 73.06 99 ASP A O 1
ATOM 816 N N . LEU A 1 100 ? 6.549 -9.748 3.167 1.00 74.81 100 LEU A N 1
ATOM 817 C CA . LEU A 1 100 ? 6.450 -8.394 2.614 1.00 74.81 100 LEU A CA 1
ATOM 818 C C . LEU A 1 100 ? 7.694 -7.548 2.890 1.00 74.81 100 LEU A C 1
ATOM 820 O O . LEU A 1 100 ? 7.964 -6.627 2.126 1.00 74.81 100 LEU A O 1
ATOM 824 N N . ASP A 1 101 ? 8.457 -7.854 3.940 1.00 77.25 101 ASP A N 1
ATOM 825 C CA . ASP A 1 101 ? 9.629 -7.063 4.318 1.00 77.25 101 ASP A CA 1
ATOM 826 C C . ASP A 1 101 ? 10.785 -7.282 3.319 1.00 77.25 101 ASP A C 1
ATOM 828 O O . ASP A 1 101 ? 11.439 -6.328 2.888 1.00 77.25 101 ASP A O 1
ATOM 832 N N . SER A 1 102 ? 11.020 -8.523 2.880 1.00 82.25 102 SER A N 1
ATOM 833 C CA . SER A 1 102 ? 11.980 -8.859 1.821 1.00 82.25 102 SER A CA 1
ATOM 834 C C . SER A 1 102 ? 11.536 -8.320 0.467 1.00 82.25 102 SER A C 1
ATOM 836 O O . SER A 1 102 ? 12.365 -7.813 -0.298 1.00 82.25 102 SER A O 1
ATOM 838 N N . PHE A 1 103 ? 10.231 -8.351 0.191 1.00 84.44 103 PHE A N 1
ATOM 839 C CA . PHE A 1 103 ? 9.672 -7.744 -1.007 1.00 84.44 103 PHE A CA 1
ATOM 840 C C . PHE A 1 103 ? 9.849 -6.218 -1.012 1.00 84.44 103 PHE A C 1
ATOM 842 O O . PHE A 1 103 ? 10.328 -5.670 -2.003 1.00 84.44 103 PHE A O 1
ATOM 849 N N . GLU A 1 104 ? 9.562 -5.533 0.101 1.00 83.75 104 GLU A N 1
ATOM 850 C CA . GLU A 1 104 ? 9.775 -4.089 0.272 1.00 83.75 104 GLU A CA 1
ATOM 851 C C . GLU A 1 104 ? 11.233 -3.702 0.006 1.00 83.75 104 GLU A C 1
ATOM 853 O O . GLU A 1 104 ? 11.504 -2.786 -0.777 1.00 83.75 104 GLU A O 1
ATOM 858 N N . LYS A 1 105 ? 12.182 -4.438 0.599 1.00 86.44 105 LYS A N 1
ATOM 859 C CA . LYS A 1 105 ? 13.621 -4.234 0.365 1.00 86.44 105 LYS A CA 1
ATOM 860 C C . LYS A 1 105 ? 13.979 -4.417 -1.106 1.00 86.44 105 LYS A C 1
ATOM 862 O O . LYS A 1 105 ? 14.714 -3.608 -1.667 1.00 86.44 105 LYS A O 1
ATOM 867 N N . SER A 1 106 ? 13.424 -5.439 -1.742 1.00 88.31 106 SER A N 1
ATOM 868 C CA . SER A 1 106 ? 13.718 -5.775 -3.134 1.00 88.31 106 SER A CA 1
ATOM 869 C C . SER A 1 106 ? 13.113 -4.784 -4.130 1.00 88.31 106 SER A C 1
ATOM 871 O O . SER A 1 106 ? 13.696 -4.532 -5.183 1.00 88.31 106 SER A O 1
ATOM 873 N N . LEU A 1 107 ? 11.978 -4.165 -3.794 1.00 88.81 107 LEU A N 1
ATOM 874 C CA . LEU A 1 107 ? 11.349 -3.134 -4.619 1.00 88.81 107 LEU A CA 1
ATOM 875 C C . LEU A 1 107 ? 12.225 -1.897 -4.795 1.00 88.81 107 LEU A C 1
ATOM 877 O O . LEU A 1 107 ? 12.084 -1.225 -5.811 1.00 88.81 107 LEU A O 1
ATOM 881 N N . THR A 1 108 ? 13.141 -1.612 -3.863 1.00 88.25 108 THR A N 1
ATOM 882 C CA . THR A 1 108 ? 13.995 -0.412 -3.902 1.00 88.25 108 THR A CA 1
ATOM 883 C C . THR A 1 108 ? 14.784 -0.251 -5.201 1.00 88.25 108 THR A C 1
ATOM 885 O O . THR A 1 108 ? 15.045 0.882 -5.586 1.00 88.25 108 THR A O 1
ATOM 888 N N . MET A 1 109 ? 15.080 -1.334 -5.928 1.00 89.75 109 MET A N 1
ATOM 889 C CA . MET A 1 109 ? 15.769 -1.2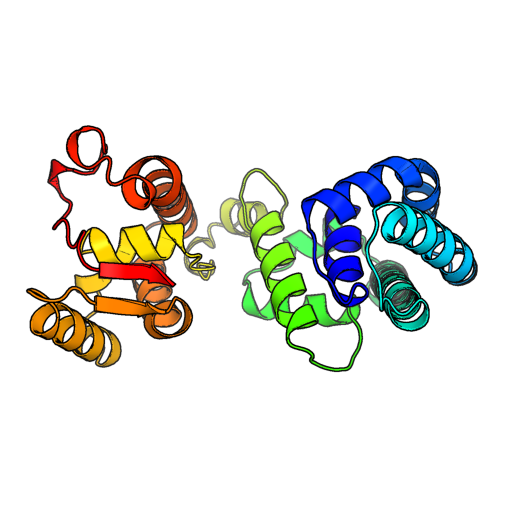62 -7.223 1.00 89.75 109 MET A CA 1
ATOM 890 C C . MET A 1 109 ? 14.979 -0.539 -8.326 1.00 89.75 109 MET A C 1
ATOM 892 O O . MET A 1 109 ? 15.572 -0.150 -9.324 1.00 89.75 109 MET A O 1
ATOM 896 N N . PHE A 1 110 ? 13.659 -0.389 -8.179 1.00 90.38 110 PHE A N 1
ATOM 897 C CA . PHE A 1 110 ? 12.809 0.332 -9.135 1.00 90.38 110 PHE A CA 1
ATOM 898 C C . PHE A 1 110 ? 12.693 1.826 -8.842 1.00 90.38 110 PHE A C 1
ATOM 900 O O . PHE A 1 110 ? 12.105 2.556 -9.637 1.00 90.38 110 PHE A O 1
ATOM 907 N N . TYR A 1 111 ? 13.192 2.278 -7.694 1.00 88.12 111 TYR A N 1
ATOM 908 C CA . TYR A 1 111 ? 12.982 3.634 -7.212 1.00 88.12 111 TYR A CA 1
ATOM 909 C C . TYR A 1 111 ? 14.316 4.377 -7.083 1.00 88.12 111 TYR A C 1
ATOM 911 O O . TYR A 1 111 ? 15.348 3.747 -6.845 1.00 88.12 111 TYR A O 1
ATOM 919 N N . PRO A 1 112 ? 14.304 5.718 -7.158 1.00 81.75 112 PRO A N 1
ATOM 920 C CA . PRO A 1 112 ? 15.502 6.518 -6.941 1.00 81.75 112 PRO A CA 1
ATOM 921 C C . PRO A 1 112 ? 16.190 6.225 -5.589 1.00 81.75 112 PRO A C 1
ATOM 923 O O . PRO A 1 112 ? 15.543 5.974 -4.561 1.00 81.75 112 PRO A O 1
ATOM 926 N N . ILE A 1 113 ? 17.529 6.282 -5.583 1.00 68.38 113 ILE A N 1
ATOM 927 C CA . ILE A 1 113 ? 18.396 5.854 -4.464 1.00 68.38 113 ILE A CA 1
ATOM 928 C C . ILE A 1 113 ? 18.152 6.675 -3.188 1.00 68.38 113 ILE A C 1
ATOM 930 O O . ILE A 1 113 ? 18.189 6.129 -2.081 1.00 68.38 113 ILE A O 1
ATOM 934 N N . ARG A 1 114 ? 17.842 7.972 -3.315 1.00 62.28 114 ARG A N 1
ATOM 935 C CA . ARG A 1 114 ? 17.618 8.857 -2.163 1.00 62.28 114 ARG A CA 1
ATOM 936 C C . ARG A 1 114 ? 16.298 8.495 -1.475 1.00 62.28 114 ARG A C 1
ATOM 938 O O . ARG A 1 114 ? 15.225 8.563 -2.069 1.00 62.28 114 ARG A O 1
ATOM 945 N N . ALA A 1 115 ? 16.389 8.069 -0.217 1.00 50.75 115 ALA A N 1
ATOM 946 C CA . ALA A 1 115 ? 15.272 7.597 0.598 1.00 50.75 115 ALA A CA 1
ATOM 947 C C . ALA A 1 115 ? 14.362 8.753 1.052 1.00 50.75 115 ALA A C 1
ATOM 949 O O . ALA A 1 115 ? 14.309 9.095 2.229 1.00 50.75 115 ALA A O 1
ATOM 950 N N . ASN A 1 116 ? 13.647 9.363 0.111 1.00 74.62 116 ASN A N 1
ATOM 951 C CA . ASN A 1 116 ? 12.643 10.375 0.413 1.00 74.62 116 ASN A CA 1
ATOM 952 C C . ASN A 1 116 ? 11.336 9.731 0.935 1.00 74.62 116 ASN A C 1
ATOM 954 O O . ASN A 1 116 ? 11.048 8.549 0.719 1.00 74.62 116 ASN A O 1
ATOM 958 N N . GLU A 1 117 ? 10.517 10.523 1.630 1.00 72.88 117 GLU A N 1
ATOM 959 C CA . GLU A 1 117 ? 9.212 10.081 2.147 1.00 72.88 117 GLU A CA 1
ATOM 960 C C . GLU A 1 117 ? 8.248 9.681 1.010 1.00 72.88 117 GLU A C 1
ATOM 962 O O . GLU A 1 117 ? 7.439 8.762 1.157 1.00 72.88 117 GLU A O 1
ATOM 967 N N . ARG A 1 118 ? 8.394 10.294 -0.175 1.00 78.00 118 ARG A N 1
ATOM 968 C CA . ARG A 1 118 ? 7.622 9.945 -1.380 1.00 78.00 118 ARG A CA 1
ATOM 969 C C . ARG A 1 118 ? 7.879 8.511 -1.831 1.00 78.00 118 ARG A C 1
ATOM 971 O O . ARG A 1 118 ? 6.926 7.796 -2.120 1.00 78.00 118 ARG A O 1
ATOM 978 N N . ARG A 1 119 ? 9.133 8.055 -1.814 1.00 80.56 119 ARG A N 1
ATOM 979 C CA . ARG A 1 119 ? 9.529 6.679 -2.132 1.00 80.56 119 ARG A CA 1
ATOM 980 C C . ARG A 1 119 ? 8.924 5.701 -1.143 1.00 80.56 119 ARG A C 1
ATOM 982 O O . ARG A 1 119 ? 8.349 4.702 -1.561 1.00 80.56 119 ARG A O 1
ATOM 989 N N . ARG A 1 120 ? 9.009 5.984 0.161 1.00 77.38 120 ARG A N 1
ATOM 990 C CA . ARG A 1 120 ? 8.388 5.128 1.188 1.00 77.38 120 ARG A CA 1
ATOM 991 C C . ARG A 1 120 ? 6.881 5.017 0.971 1.00 77.38 120 ARG A C 1
ATOM 993 O O . ARG A 1 120 ? 6.336 3.915 1.011 1.00 77.38 120 ARG A O 1
ATOM 1000 N N . ARG A 1 121 ? 6.209 6.134 0.680 1.00 76.19 121 ARG A N 1
ATOM 1001 C CA . ARG A 1 121 ? 4.774 6.158 0.369 1.00 76.19 121 ARG A CA 1
ATOM 1002 C C . ARG A 1 121 ? 4.444 5.387 -0.911 1.00 76.19 121 ARG A C 1
ATOM 1004 O O . ARG A 1 121 ? 3.491 4.611 -0.913 1.00 76.19 121 ARG A O 1
ATOM 1011 N N . ALA A 1 122 ? 5.233 5.562 -1.965 1.00 80.69 122 ALA A N 1
ATOM 1012 C CA . ALA A 1 122 ? 5.069 4.882 -3.244 1.00 80.69 122 ALA A CA 1
ATOM 1013 C C . ALA A 1 122 ? 5.242 3.363 -3.119 1.00 80.69 122 ALA A C 1
ATOM 1015 O O . ALA A 1 122 ? 4.356 2.617 -3.526 1.00 80.69 122 ALA A O 1
ATOM 1016 N N . ILE A 1 123 ? 6.314 2.909 -2.463 1.00 81.62 123 ILE A N 1
ATOM 1017 C CA . ILE A 1 123 ? 6.569 1.488 -2.200 1.00 81.62 123 ILE A CA 1
ATOM 1018 C C . ILE A 1 123 ? 5.433 0.883 -1.374 1.00 81.62 123 ILE A C 1
ATOM 1020 O O . ILE A 1 123 ? 4.883 -0.147 -1.753 1.00 81.62 123 ILE A O 1
ATOM 1024 N N . ARG A 1 124 ? 5.016 1.542 -0.284 1.00 76.56 124 ARG A N 1
ATOM 1025 C CA . ARG A 1 124 ? 3.880 1.077 0.529 1.00 76.56 124 ARG A CA 1
ATOM 1026 C C . ARG A 1 124 ? 2.585 1.017 -0.267 1.00 76.56 124 ARG A C 1
ATOM 1028 O O . ARG A 1 124 ? 1.794 0.103 -0.062 1.00 76.56 124 ARG A O 1
ATOM 1035 N N . THR A 1 125 ? 2.369 1.977 -1.163 1.00 77.00 125 THR A N 1
ATOM 1036 C CA . THR A 1 125 ? 1.229 1.956 -2.079 1.00 77.00 125 THR A CA 1
ATOM 1037 C C . THR A 1 125 ? 1.341 0.739 -2.982 1.00 77.00 125 THR A C 1
ATOM 1039 O O . THR A 1 125 ? 0.445 -0.086 -2.965 1.00 77.00 125 THR A O 1
ATOM 1042 N N . PHE A 1 126 ? 2.460 0.521 -3.667 1.00 80.06 126 PHE A N 1
ATOM 1043 C CA . PHE A 1 126 ? 2.613 -0.651 -4.524 1.00 80.06 126 PHE A CA 1
ATOM 1044 C C . PHE A 1 126 ? 2.413 -1.975 -3.774 1.00 80.06 126 PHE A C 1
ATOM 1046 O O . PHE A 1 126 ? 1.678 -2.836 -4.249 1.00 80.06 126 PHE A O 1
ATOM 1053 N N . ILE A 1 127 ? 2.983 -2.110 -2.571 1.00 75.94 127 ILE A N 1
ATOM 1054 C CA . ILE A 1 127 ? 2.775 -3.271 -1.695 1.00 75.94 127 ILE A CA 1
ATOM 1055 C C . ILE A 1 127 ? 1.287 -3.461 -1.396 1.00 75.94 127 ILE A C 1
ATOM 1057 O O . ILE A 1 127 ? 0.809 -4.581 -1.532 1.00 75.94 127 ILE A O 1
ATOM 1061 N N . ARG A 1 128 ? 0.533 -2.400 -1.070 1.00 71.06 128 ARG A N 1
ATOM 1062 C CA . ARG A 1 128 ? -0.932 -2.483 -0.893 1.00 71.06 128 ARG A CA 1
ATOM 1063 C C . ARG A 1 128 ? -1.630 -3.060 -2.110 1.00 71.06 128 ARG A C 1
ATOM 1065 O O . ARG A 1 128 ? -2.472 -3.935 -1.965 1.00 71.06 128 ARG A O 1
ATOM 1072 N N . TRP A 1 129 ? -1.260 -2.591 -3.296 1.00 70.06 129 TRP A N 1
ATOM 1073 C CA . TRP A 1 129 ? -1.870 -3.069 -4.528 1.00 70.06 129 TRP A CA 1
ATOM 1074 C C . TRP A 1 129 ? -1.563 -4.547 -4.767 1.00 70.06 129 TRP A C 1
ATOM 1076 O O . TRP A 1 129 ? -2.478 -5.294 -5.075 1.00 70.06 129 TRP A O 1
ATOM 1086 N N . VAL A 1 130 ? -0.317 -4.994 -4.594 1.00 67.94 130 VAL A N 1
ATOM 1087 C CA . VAL A 1 130 ? 0.089 -6.365 -4.974 1.00 67.94 130 VAL A CA 1
ATOM 1088 C C . VAL A 1 130 ? -0.010 -7.411 -3.867 1.00 67.94 130 VAL A C 1
ATOM 1090 O O . VAL A 1 130 ? 0.140 -8.601 -4.138 1.00 67.94 130 VAL A O 1
ATOM 1093 N N . SER A 1 131 ? -0.237 -6.977 -2.630 1.00 63.22 131 SER A N 1
ATOM 1094 C CA . SER A 1 131 ? -0.515 -7.861 -1.490 1.00 63.22 131 SER A CA 1
ATOM 1095 C C . SER A 1 131 ? -2.009 -8.139 -1.338 1.00 63.22 131 SER A C 1
ATOM 1097 O O . SER A 1 131 ? -2.392 -8.937 -0.493 1.00 63.22 131 SER A O 1
ATOM 1099 N N . HIS A 1 132 ? -2.853 -7.512 -2.160 1.00 63.78 132 HIS A N 1
ATOM 1100 C CA . HIS A 1 132 ? -4.265 -7.848 -2.239 1.00 63.78 132 HIS A CA 1
ATOM 1101 C C . HIS A 1 132 ? -4.454 -9.088 -3.129 1.00 63.78 132 HIS A C 1
ATOM 1103 O O . HIS A 1 132 ? -3.969 -9.131 -4.261 1.00 63.78 132 HIS A O 1
ATOM 1109 N N . GLU A 1 133 ? -5.175 -10.087 -2.623 1.00 52.28 133 GLU A N 1
ATOM 1110 C CA . GLU A 1 133 ? -5.417 -11.390 -3.269 1.00 52.28 133 GLU A CA 1
ATOM 1111 C C . GLU A 1 133 ? -6.034 -11.292 -4.677 1.00 52.28 133 GLU A C 1
ATOM 1113 O O . GLU A 1 133 ? -5.742 -12.124 -5.531 1.00 52.28 133 GLU A O 1
ATOM 1118 N N . THR A 1 134 ? -6.826 -10.247 -4.952 1.00 54.12 134 THR A N 1
ATOM 1119 C CA . THR A 1 134 ? -7.447 -10.015 -6.272 1.00 54.12 134 THR A CA 1
ATOM 1120 C C . THR A 1 134 ? -6.508 -9.365 -7.286 1.00 54.12 134 THR A C 1
ATOM 1122 O O . THR A 1 134 ? -6.846 -9.301 -8.463 1.00 54.12 134 THR A O 1
ATOM 1125 N N . ASN A 1 135 ? -5.365 -8.826 -6.846 1.00 54.09 135 ASN A N 1
ATOM 1126 C CA . ASN A 1 135 ? -4.607 -7.868 -7.644 1.00 54.09 135 ASN A CA 1
ATOM 1127 C C . ASN A 1 135 ? -3.248 -8.376 -8.139 1.00 54.09 135 ASN A C 1
ATOM 1129 O O . ASN A 1 135 ? -2.855 -7.866 -9.180 1.00 54.09 135 ASN A O 1
ATOM 1133 N N . LEU A 1 136 ? -2.519 -9.302 -7.470 1.00 56.62 136 LEU A N 1
ATOM 1134 C CA . LEU A 1 136 ? -1.248 -9.900 -7.972 1.00 56.62 136 LEU A CA 1
ATOM 1135 C C . LEU A 1 136 ? -0.644 -11.030 -7.057 1.00 56.62 136 LEU A C 1
ATOM 1137 O O . LEU A 1 136 ? -1.103 -11.252 -5.939 1.00 56.62 136 LEU A O 1
ATOM 1141 N N . PRO A 1 137 ? 0.416 -11.754 -7.507 1.00 58.69 137 PRO A N 1
ATOM 1142 C CA . PRO A 1 137 ? 0.870 -13.059 -6.999 1.00 58.69 137 PRO A CA 1
ATOM 1143 C C . PRO A 1 137 ? 1.515 -13.176 -5.612 1.00 58.69 137 PRO A C 1
ATOM 1145 O O . PRO A 1 137 ? 1.858 -14.299 -5.258 1.00 58.69 137 PRO A O 1
ATOM 1148 N N . VAL A 1 138 ? 1.786 -12.108 -4.846 1.00 65.44 138 VAL A N 1
ATOM 1149 C CA . VAL A 1 138 ? 2.491 -12.282 -3.548 1.00 65.44 138 VAL A CA 1
ATOM 1150 C C . VAL A 1 138 ? 1.572 -12.958 -2.544 1.00 65.44 138 VAL A C 1
ATOM 1152 O O . VAL A 1 138 ? 1.927 -13.992 -1.985 1.00 65.44 138 VAL A O 1
ATOM 1155 N N . ALA A 1 139 ? 0.369 -12.407 -2.366 1.00 62.88 139 ALA A N 1
ATOM 1156 C CA . ALA A 1 139 ? -0.651 -13.011 -1.521 1.00 62.88 139 ALA A CA 1
ATOM 1157 C C . ALA A 1 139 ? -1.015 -14.405 -2.038 1.00 62.88 139 ALA A C 1
ATOM 1159 O O . ALA A 1 139 ? -0.920 -15.360 -1.282 1.00 62.88 139 ALA A O 1
ATOM 1160 N N . LEU A 1 140 ? -1.276 -14.562 -3.343 1.00 62.62 140 LEU A N 1
ATOM 1161 C CA . LEU A 1 140 ? -1.508 -15.881 -3.953 1.00 62.62 140 LEU A CA 1
ATOM 1162 C C . LEU A 1 140 ? -0.343 -16.853 -3.714 1.00 62.62 140 LEU A C 1
ATOM 1164 O O . LEU A 1 140 ? -0.564 -18.011 -3.395 1.00 62.62 140 LEU A O 1
ATOM 1168 N N . GLY A 1 141 ? 0.904 -16.398 -3.813 1.00 66.69 141 GLY A N 1
ATOM 1169 C CA . GLY A 1 141 ? 2.097 -17.211 -3.593 1.00 66.69 141 GLY A CA 1
ATOM 1170 C C . GLY A 1 141 ? 2.311 -17.614 -2.132 1.00 66.69 141 GLY A C 1
ATOM 1171 O O . GLY A 1 141 ? 2.960 -18.633 -1.885 1.00 66.69 141 GLY A O 1
ATOM 1172 N N . LEU A 1 142 ? 1.783 -16.841 -1.181 1.00 67.56 142 LEU A N 1
ATOM 1173 C CA . LEU A 1 142 ? 1.699 -17.210 0.232 1.00 67.56 142 LEU A CA 1
ATOM 1174 C C . LEU A 1 142 ? 0.551 -18.193 0.477 1.00 67.56 142 LEU A C 1
ATOM 1176 O O . LEU A 1 142 ? 0.777 -19.211 1.132 1.00 67.56 142 LEU A O 1
ATOM 1180 N N . LEU A 1 143 ? -0.626 -17.917 -0.099 1.00 66.31 143 LEU A N 1
ATOM 1181 C CA . LEU A 1 143 ? -1.831 -18.748 -0.022 1.00 66.31 143 LEU A CA 1
ATOM 1182 C C . LEU A 1 143 ? -1.549 -20.160 -0.578 1.00 66.31 143 LEU A C 1
ATOM 1184 O O . LEU A 1 143 ? -1.641 -21.142 0.152 1.00 66.31 143 LEU A O 1
ATOM 1188 N N . PHE A 1 144 ? -1.075 -20.272 -1.826 1.00 65.06 144 PHE A N 1
ATOM 1189 C CA . PHE A 1 144 ? -0.773 -21.554 -2.488 1.00 65.06 144 PHE A CA 1
ATOM 1190 C C . PHE A 1 144 ? 0.247 -22.419 -1.744 1.00 65.06 144 PHE A C 1
ATOM 1192 O O . PHE A 1 144 ? 0.267 -23.633 -1.914 1.00 65.06 144 PHE A O 1
ATOM 1199 N N . ARG A 1 145 ? 1.129 -21.808 -0.949 1.00 71.44 145 ARG A N 1
ATOM 1200 C CA . ARG A 1 145 ? 2.200 -22.515 -0.231 1.00 71.44 145 ARG A CA 1
ATOM 1201 C C . ARG A 1 145 ? 1.880 -22.744 1.243 1.00 71.44 145 ARG A C 1
ATOM 1203 O O . ARG A 1 145 ? 2.778 -23.111 1.996 1.00 71.44 145 ARG A O 1
ATOM 1210 N N . GLY A 1 146 ? 0.647 -22.469 1.672 1.00 67.75 146 GLY A N 1
ATOM 1211 C CA . GLY A 1 146 ? 0.232 -22.628 3.064 1.00 67.75 146 GLY A CA 1
ATOM 1212 C C . GLY A 1 146 ? 0.952 -21.694 4.046 1.00 67.75 146 GLY A C 1
ATOM 1213 O O . GLY A 1 146 ? 0.971 -21.944 5.248 1.00 67.75 146 GLY A O 1
ATOM 1214 N N . ALA A 1 147 ? 1.588 -20.625 3.558 1.00 72.81 147 ALA A N 1
ATOM 1215 C CA . ALA A 1 147 ? 2.497 -19.780 4.333 1.00 72.81 147 ALA A CA 1
ATOM 1216 C C . ALA A 1 147 ? 1.810 -18.528 4.911 1.00 72.81 147 ALA A C 1
ATOM 1218 O O . ALA A 1 147 ? 2.466 -17.507 5.122 1.00 72.81 147 ALA A O 1
ATOM 1219 N N . TYR A 1 148 ? 0.504 -18.608 5.188 1.00 71.31 148 TYR A N 1
ATOM 1220 C CA . TYR A 1 148 ? -0.356 -17.498 5.627 1.00 71.31 148 TYR A CA 1
ATOM 1221 C C . TYR A 1 148 ? 0.228 -16.711 6.811 1.00 71.31 148 TYR A C 1
ATOM 1223 O O . TYR A 1 148 ? 0.211 -15.484 6.818 1.00 71.31 148 TYR A O 1
ATOM 1231 N N . ARG A 1 149 ? 0.859 -17.399 7.775 1.00 72.12 149 ARG A N 1
ATOM 1232 C CA . ARG A 1 149 ? 1.489 -16.780 8.960 1.00 72.12 149 ARG A CA 1
ATOM 1233 C C . ARG A 1 149 ? 2.674 -15.858 8.647 1.00 72.12 149 ARG A C 1
ATOM 1235 O O . ARG A 1 149 ? 3.066 -15.061 9.496 1.00 72.12 149 ARG A O 1
ATOM 1242 N N . ARG A 1 150 ? 3.263 -15.956 7.450 1.00 72.19 150 ARG A N 1
ATOM 1243 C CA . ARG A 1 150 ? 4.350 -15.070 6.992 1.00 72.19 150 ARG A CA 1
ATOM 1244 C C . ARG A 1 150 ? 3.827 -13.780 6.360 1.00 72.19 150 ARG A C 1
ATOM 1246 O O . ARG A 1 150 ? 4.612 -12.876 6.074 1.00 72.19 150 ARG A O 1
ATOM 1253 N N . TYR A 1 151 ? 2.511 -13.674 6.164 1.00 74.00 151 TYR A N 1
ATOM 1254 C CA . TYR A 1 151 ? 1.876 -12.432 5.767 1.00 74.00 151 TYR A CA 1
ATOM 1255 C C . TYR A 1 151 ? 1.957 -11.421 6.909 1.00 74.00 151 TYR A C 1
ATOM 1257 O O . TYR A 1 151 ? 1.313 -11.552 7.951 1.00 74.00 151 TYR A O 1
ATOM 1265 N N . THR A 1 152 ? 2.767 -10.387 6.715 1.00 77.38 152 THR A N 1
ATOM 1266 C CA . THR A 1 152 ? 2.759 -9.234 7.609 1.00 77.38 152 THR A CA 1
ATOM 1267 C C . THR A 1 152 ? 1.699 -8.270 7.110 1.00 77.38 152 THR A C 1
ATOM 1269 O O . THR A 1 152 ? 1.893 -7.641 6.078 1.00 77.38 152 THR A O 1
ATOM 1272 N N . MET A 1 153 ? 0.620 -8.100 7.872 1.00 79.81 153 MET A N 1
ATOM 1273 C CA . MET A 1 153 ? -0.405 -7.107 7.557 1.00 79.81 153 MET A CA 1
ATOM 1274 C C . MET A 1 153 ? 0.195 -5.727 7.264 1.00 79.81 153 MET A C 1
ATOM 1276 O O . MET A 1 153 ? 1.130 -5.244 7.929 1.00 79.81 153 MET A O 1
ATOM 1280 N N . ILE A 1 154 ? -0.368 -5.061 6.267 1.00 77.25 154 ILE A N 1
ATOM 1281 C CA . ILE A 1 154 ? -0.012 -3.698 5.901 1.00 77.25 154 ILE A CA 1
ATOM 1282 C C . ILE A 1 154 ? -0.450 -2.729 6.999 1.00 77.25 154 ILE A C 1
ATOM 1284 O O . ILE A 1 154 ? 0.298 -1.783 7.276 1.00 77.25 154 ILE A O 1
ATOM 1288 N N . ALA A 1 155 ? -1.598 -3.000 7.634 1.00 84.00 155 ALA A N 1
ATOM 1289 C CA . ALA A 1 155 ? -2.230 -2.146 8.639 1.00 84.00 155 ALA A CA 1
ATOM 1290 C C . ALA A 1 155 ? -2.492 -0.727 8.096 1.00 84.00 155 ALA A C 1
ATOM 1292 O O . ALA A 1 155 ? -1.841 0.249 8.471 1.00 84.00 155 ALA A O 1
ATOM 1293 N N . ASP A 1 156 ? -3.415 -0.619 7.138 1.00 85.50 156 ASP A N 1
ATOM 1294 C CA . ASP A 1 156 ? -3.932 0.664 6.646 1.00 85.50 156 ASP A CA 1
ATOM 1295 C C . ASP A 1 156 ? -4.897 1.333 7.647 1.00 85.50 156 ASP A C 1
ATOM 1297 O O . ASP A 1 156 ? -5.159 0.803 8.726 1.00 85.50 156 ASP A O 1
ATOM 1301 N N . ILE A 1 157 ? -5.415 2.514 7.294 1.00 89.44 157 ILE A N 1
ATOM 1302 C CA . ILE A 1 157 ? -6.311 3.293 8.156 1.00 89.44 157 ILE A CA 1
ATOM 1303 C C . ILE A 1 157 ? -7.606 2.547 8.508 1.00 89.44 157 ILE A C 1
ATOM 1305 O O . ILE A 1 157 ? -8.015 2.586 9.662 1.00 89.44 157 ILE A O 1
ATOM 1309 N N . TYR A 1 158 ? -8.218 1.829 7.567 1.00 92.12 158 TYR A N 1
ATOM 1310 C CA . TYR A 1 158 ? -9.482 1.116 7.754 1.00 92.12 158 TYR A CA 1
ATOM 1311 C C . TYR A 1 158 ? -9.279 -0.160 8.566 1.00 92.12 158 TYR A C 1
ATOM 1313 O O . TYR A 1 158 ? -9.969 -0.371 9.563 1.00 92.12 158 TYR A O 1
ATOM 1321 N N . SER A 1 159 ? -8.270 -0.957 8.216 1.00 92.50 159 SER A N 1
ATOM 1322 C CA . SER A 1 159 ? -7.903 -2.163 8.965 1.00 92.50 159 SER A CA 1
ATOM 1323 C C . SER A 1 159 ? -7.491 -1.826 10.405 1.00 92.50 159 SER A C 1
ATOM 1325 O O . SER A 1 159 ? -7.877 -2.512 11.357 1.00 92.50 159 SER A O 1
ATOM 1327 N N . THR A 1 160 ? -6.758 -0.720 10.586 1.00 94.56 160 THR A N 1
ATOM 1328 C CA . THR A 1 160 ? -6.407 -0.180 11.908 1.00 94.56 160 THR A CA 1
ATOM 1329 C C . THR A 1 160 ? -7.649 0.282 12.658 1.00 94.56 160 THR A C 1
ATOM 1331 O O . THR A 1 160 ? -7.833 -0.078 13.817 1.00 94.56 160 THR A O 1
ATOM 1334 N N . MET A 1 161 ? -8.534 1.030 11.999 1.00 95.06 161 MET A N 1
ATOM 1335 C CA . MET A 1 161 ? -9.778 1.514 12.589 1.00 95.06 161 MET A CA 1
ATOM 1336 C C . MET A 1 161 ? -10.648 0.374 13.100 1.00 95.06 161 MET A C 1
ATOM 1338 O O . MET A 1 161 ? -11.132 0.460 14.223 1.00 95.06 161 MET A O 1
ATOM 1342 N N . VAL A 1 162 ? -10.797 -0.714 12.348 1.00 96.19 162 VAL A N 1
ATOM 1343 C CA . VAL A 1 162 ? -11.534 -1.888 12.830 1.00 96.19 162 VAL A CA 1
ATOM 1344 C C . VAL A 1 162 ? -10.810 -2.565 13.976 1.00 96.19 162 VAL A C 1
ATOM 1346 O O . VAL A 1 162 ? -11.435 -2.821 14.998 1.00 96.19 162 VAL A O 1
ATOM 1349 N N . THR A 1 163 ? -9.504 -2.802 13.856 1.00 95.31 163 THR A N 1
ATOM 1350 C CA . THR A 1 163 ? -8.730 -3.491 14.900 1.00 95.31 163 THR A CA 1
ATOM 1351 C C . THR A 1 163 ? -8.796 -2.760 16.243 1.00 95.31 163 THR A C 1
ATOM 1353 O O . THR A 1 163 ? -8.947 -3.393 17.286 1.00 95.31 163 THR A O 1
ATOM 1356 N N . ILE A 1 164 ? -8.731 -1.426 16.219 1.00 95.50 164 ILE A N 1
ATOM 1357 C CA . ILE A 1 164 ? -8.822 -0.600 17.422 1.00 95.50 164 ILE A CA 1
ATOM 1358 C C . ILE A 1 164 ? -10.274 -0.466 17.888 1.00 95.50 164 ILE A C 1
ATOM 1360 O O . ILE A 1 164 ? -10.575 -0.819 19.023 1.00 95.50 164 ILE A O 1
ATOM 1364 N N . ARG A 1 165 ? -11.198 -0.011 17.029 1.00 95.06 165 ARG A N 1
ATOM 1365 C CA . ARG A 1 165 ? -12.576 0.303 17.449 1.00 95.06 165 ARG A CA 1
ATOM 1366 C C . ARG A 1 165 ? -13.401 -0.919 17.844 1.00 95.06 165 ARG A C 1
ATOM 1368 O O . ARG A 1 165 ? -14.304 -0.790 18.667 1.00 95.06 165 ARG A O 1
ATOM 1375 N N . SER A 1 166 ? -13.096 -2.091 17.285 1.00 94.94 166 SER A N 1
ATOM 1376 C CA . SER A 1 166 ? -13.751 -3.346 17.674 1.00 94.94 166 SER A CA 1
ATOM 1377 C C . SER A 1 166 ? -13.271 -3.904 19.008 1.00 94.94 166 SER A C 1
ATOM 1379 O O . SER A 1 166 ? -13.973 -4.727 19.585 1.00 94.94 166 SER A O 1
ATOM 1381 N N . GLY A 1 167 ? -12.110 -3.462 19.500 1.00 93.56 167 GLY A N 1
ATOM 1382 C CA . GLY A 1 167 ? -11.449 -4.067 20.653 1.00 93.56 167 GLY A CA 1
ATOM 1383 C C . GLY A 1 167 ? -10.612 -5.303 20.321 1.00 93.56 167 GLY A C 1
ATOM 1384 O O . GLY A 1 167 ? -10.000 -5.861 21.224 1.00 93.56 167 GLY A O 1
ATOM 1385 N N . ALA A 1 168 ? -10.493 -5.706 19.049 1.00 93.56 168 ALA A N 1
ATOM 1386 C CA . ALA A 1 168 ? -9.675 -6.860 18.656 1.00 93.56 168 ALA A CA 1
ATOM 1387 C C . ALA A 1 168 ? -8.215 -6.757 19.137 1.00 93.56 168 ALA A C 1
ATOM 1389 O O . ALA A 1 168 ? -7.588 -7.764 19.447 1.00 93.56 168 ALA A O 1
ATOM 1390 N N . PHE A 1 169 ? -7.678 -5.539 19.258 1.00 93.12 169 PHE A N 1
ATOM 1391 C CA . PHE A 1 169 ? -6.333 -5.293 19.780 1.00 93.12 169 PHE A CA 1
ATOM 1392 C C . PHE A 1 169 ? -6.092 -5.749 21.227 1.00 93.12 169 PHE A C 1
ATOM 1394 O O . PHE A 1 169 ? -4.936 -5.961 21.595 1.00 93.12 169 PHE A O 1
ATOM 1401 N N . LEU A 1 170 ? -7.150 -5.953 22.017 1.00 91.25 170 LEU A N 1
ATOM 1402 C CA . LEU A 1 170 ? -7.066 -6.411 23.405 1.00 91.25 170 LEU A CA 1
ATOM 1403 C C . LEU A 1 170 ? -6.555 -7.853 23.538 1.00 91.25 170 LEU A C 1
ATOM 1405 O O . LEU A 1 170 ? -6.091 -8.230 24.607 1.00 91.25 170 LEU A O 1
ATOM 1409 N N . ILE A 1 171 ? -6.569 -8.642 22.457 1.00 88.94 171 ILE A N 1
ATOM 1410 C CA . ILE A 1 171 ? -5.964 -9.985 22.442 1.00 88.94 171 ILE A CA 1
ATOM 1411 C C . ILE A 1 171 ? -4.428 -9.948 22.560 1.00 88.94 171 ILE A C 1
ATOM 1413 O O . ILE A 1 171 ? -3.795 -10.951 22.874 1.00 88.94 171 ILE A O 1
ATOM 1417 N N . SER A 1 172 ? -3.805 -8.798 22.286 1.00 85.75 172 SER A N 1
ATOM 1418 C CA . SER A 1 172 ? -2.358 -8.604 22.382 1.00 85.75 172 SER A CA 1
ATOM 1419 C C . SER A 1 172 ? -1.997 -8.023 23.748 1.00 85.75 172 SER A C 1
ATOM 1421 O O . SER A 1 172 ? -2.361 -6.891 24.037 1.00 85.75 172 SER A O 1
ATOM 1423 N N . THR A 1 173 ? -1.207 -8.730 24.553 1.00 80.50 173 THR A N 1
ATOM 1424 C CA . THR A 1 173 ? -0.848 -8.327 25.930 1.00 80.50 173 THR A CA 1
ATOM 1425 C C . THR A 1 173 ? 0.504 -7.609 26.057 1.00 80.50 173 THR A C 1
ATOM 1427 O O . THR A 1 173 ? 1.066 -7.533 27.142 1.00 80.50 173 THR A O 1
ATOM 1430 N N . ASN A 1 174 ? 1.060 -7.073 24.965 1.00 83.94 174 ASN A N 1
ATOM 1431 C CA . ASN A 1 174 ? 2.354 -6.379 25.019 1.00 83.94 174 ASN A CA 1
ATOM 1432 C C . ASN A 1 174 ? 2.263 -4.963 25.636 1.00 83.94 174 ASN A C 1
ATOM 1434 O O . ASN A 1 174 ? 1.213 -4.318 25.600 1.00 83.94 174 ASN A O 1
ATOM 1438 N N . ASP A 1 175 ? 3.395 -4.437 26.120 1.00 84.06 175 ASP A N 1
ATOM 1439 C CA . ASP A 1 175 ? 3.492 -3.103 26.747 1.00 84.06 175 ASP A CA 1
ATOM 1440 C C . ASP A 1 175 ? 2.986 -1.961 25.860 1.00 84.06 175 ASP A C 1
ATOM 1442 O O . ASP A 1 175 ? 2.537 -0.919 26.342 1.00 84.06 175 ASP A O 1
ATOM 1446 N N . ASN A 1 176 ? 3.091 -2.120 24.538 1.00 82.88 176 ASN A N 1
ATOM 1447 C CA . ASN A 1 176 ? 2.594 -1.120 23.603 1.00 82.88 176 ASN A CA 1
ATOM 1448 C C . ASN A 1 176 ? 1.059 -1.134 23.545 1.00 82.88 176 ASN A C 1
ATOM 1450 O O . ASN A 1 176 ? 0.441 -0.073 23.496 1.00 82.88 176 ASN A O 1
ATOM 1454 N N . THR A 1 177 ? 0.436 -2.314 23.613 1.00 86.25 177 THR A N 1
ATOM 1455 C CA . THR A 1 177 ? -1.013 -2.447 23.764 1.00 86.25 177 THR A CA 1
ATOM 1456 C C . THR A 1 177 ? -1.473 -1.800 25.064 1.00 86.25 177 THR A C 1
ATOM 1458 O O . THR A 1 177 ? -2.393 -0.991 25.016 1.00 86.25 177 THR A O 1
ATOM 1461 N N . LEU A 1 178 ? -0.813 -2.066 26.196 1.00 87.56 178 LEU A N 1
ATOM 1462 C CA . LEU A 1 178 ? -1.171 -1.451 27.483 1.00 87.56 178 LEU A CA 1
ATOM 1463 C C . LEU A 1 178 ? -1.115 0.082 27.428 1.00 87.56 178 LEU A C 1
ATOM 1465 O O . LEU A 1 178 ? -2.044 0.757 27.866 1.00 87.56 178 LEU A O 1
ATOM 1469 N N . ARG A 1 179 ? -0.078 0.650 26.797 1.00 89.12 179 ARG A N 1
ATOM 1470 C CA . ARG A 1 1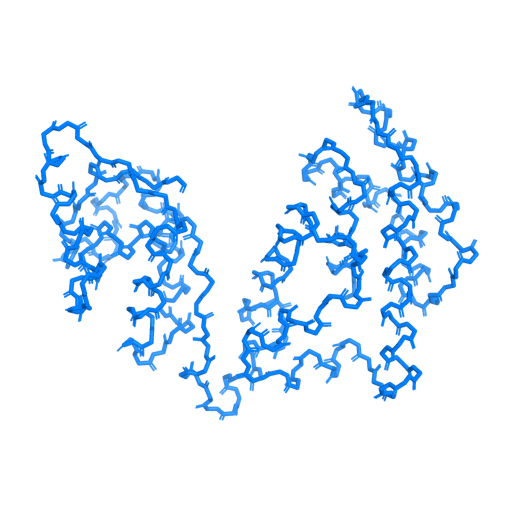79 ? 0.013 2.100 26.557 1.00 89.12 179 ARG A CA 1
ATOM 1471 C C . ARG A 1 179 ? -1.160 2.639 25.740 1.00 89.12 179 ARG A C 1
ATOM 1473 O O . ARG A 1 179 ? -1.702 3.693 26.065 1.00 89.12 179 ARG A O 1
ATOM 1480 N N . VAL A 1 180 ? -1.563 1.924 24.692 1.00 88.44 180 VAL A N 1
ATOM 1481 C CA . VAL A 1 180 ? -2.711 2.306 23.857 1.00 88.44 180 VAL A CA 1
ATOM 1482 C C . VAL A 1 180 ? -4.026 2.187 24.622 1.00 88.44 180 VAL A C 1
ATOM 1484 O O . VAL A 1 180 ? -4.853 3.087 24.508 1.00 88.44 180 VAL A O 1
ATOM 1487 N N . ILE A 1 181 ? -4.205 1.141 25.433 1.00 90.19 181 ILE A N 1
ATOM 1488 C CA . ILE A 1 181 ? -5.369 0.985 26.316 1.00 90.19 181 ILE A CA 1
ATOM 1489 C C . ILE A 1 181 ? -5.461 2.185 27.257 1.00 90.19 181 ILE A C 1
ATOM 1491 O O . ILE A 1 181 ? -6.485 2.861 27.265 1.00 90.19 181 ILE A O 1
ATOM 1495 N N . ASN A 1 182 ? -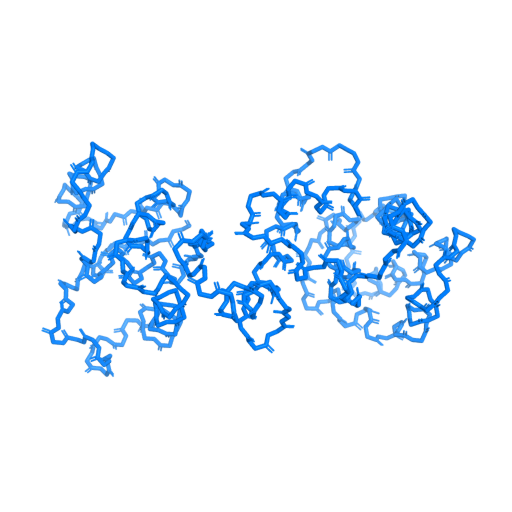4.381 2.508 27.972 1.00 90.25 182 ASN A N 1
ATOM 1496 C CA . ASN A 1 182 ? -4.355 3.640 28.901 1.00 90.25 182 ASN A CA 1
ATOM 1497 C C . ASN A 1 182 ? -4.696 4.958 28.193 1.00 90.25 182 ASN A C 1
ATOM 1499 O O . ASN A 1 182 ? -5.489 5.747 28.700 1.00 90.25 182 ASN A O 1
ATOM 1503 N N . LYS A 1 183 ? -4.165 5.165 26.981 1.00 89.56 183 LYS A N 1
ATOM 1504 C CA . LYS A 1 183 ? -4.473 6.333 26.144 1.00 89.56 183 LYS A CA 1
ATOM 1505 C C . LYS A 1 183 ? -5.958 6.386 25.742 1.00 89.56 183 LYS A C 1
ATOM 1507 O O . LYS A 1 183 ? -6.546 7.463 25.752 1.00 89.56 183 LYS A O 1
ATOM 1512 N N . ILE A 1 184 ? -6.572 5.249 25.401 1.00 90.19 184 ILE A N 1
ATOM 1513 C CA . ILE A 1 184 ? -8.001 5.156 25.044 1.00 90.19 184 ILE A CA 1
ATOM 1514 C C . ILE A 1 184 ? -8.902 5.394 26.256 1.00 90.19 184 ILE A C 1
ATOM 1516 O O . ILE A 1 184 ? -9.896 6.107 26.135 1.00 90.19 184 ILE A O 1
ATOM 1520 N N . VAL A 1 185 ? -8.554 4.817 27.407 1.00 89.06 185 VAL A N 1
ATOM 1521 C CA . VAL A 1 185 ? -9.316 4.951 28.655 1.00 89.06 185 VAL A CA 1
ATOM 1522 C C . VAL A 1 185 ? -9.270 6.391 29.164 1.00 89.06 185 VAL A C 1
ATOM 1524 O O . VAL A 1 185 ? -10.318 6.951 29.470 1.00 89.06 185 VAL A O 1
ATOM 1527 N N . ALA A 1 186 ? -8.092 7.021 29.180 1.00 89.69 186 ALA A N 1
ATOM 1528 C CA . ALA A 1 186 ? -7.939 8.413 29.608 1.00 89.69 186 ALA A CA 1
ATOM 1529 C C . ALA A 1 186 ? -8.667 9.411 28.688 1.00 89.69 186 ALA A C 1
ATOM 1531 O O . ALA A 1 186 ? -9.108 10.463 29.137 1.00 89.69 186 ALA A O 1
ATOM 1532 N N . GLY A 1 187 ? -8.798 9.088 27.397 1.00 87.06 187 GLY A N 1
ATOM 1533 C CA . GLY A 1 187 ? -9.481 9.919 26.402 1.00 87.06 187 GLY A CA 1
ATOM 1534 C C . GLY A 1 187 ? -10.942 9.541 26.157 1.00 87.06 187 GLY A C 1
ATOM 1535 O O . GLY A 1 187 ? -11.457 9.832 25.077 1.00 87.06 187 GLY A O 1
ATOM 1536 N N . ARG A 1 188 ? -11.601 8.838 27.089 1.00 86.81 188 ARG A N 1
ATOM 1537 C CA . ARG A 1 188 ? -12.980 8.358 26.897 1.00 86.81 188 ARG A CA 1
ATOM 1538 C C . ARG A 1 188 ? -13.978 9.499 26.693 1.00 86.81 188 ARG A C 1
ATOM 1540 O O . ARG A 1 188 ? -14.805 9.404 25.791 1.00 86.81 188 ARG A O 1
ATOM 1547 N N . ASP A 1 189 ? -13.855 10.566 27.477 1.00 85.19 189 ASP A N 1
ATOM 1548 C CA . ASP A 1 189 ? -14.835 11.661 27.489 1.00 85.19 189 ASP A CA 1
ATOM 1549 C C . ASP A 1 189 ? -14.528 12.748 26.448 1.00 85.19 189 ASP A C 1
ATOM 1551 O O . ASP A 1 189 ? -15.431 13.402 25.935 1.00 85.19 189 ASP A O 1
ATOM 1555 N N . SER A 1 190 ? -13.254 12.921 26.090 1.00 86.56 190 SER A N 1
ATOM 1556 C CA . SER A 1 190 ? -12.786 13.940 25.138 1.00 86.56 190 SER A CA 1
ATOM 1557 C C . SER A 1 190 ? -12.531 13.402 23.725 1.00 86.56 190 SER A C 1
ATOM 1559 O O . SER A 1 190 ? -12.314 14.173 22.788 1.00 86.56 190 SER A O 1
ATOM 1561 N N . GLY A 1 191 ? -12.567 12.079 23.553 1.00 87.44 191 GLY A N 1
ATOM 1562 C CA . GLY A 1 191 ? -12.117 11.412 22.340 1.00 87.44 191 GLY A CA 1
ATOM 1563 C C . GLY A 1 191 ? -10.591 11.379 22.238 1.00 87.44 191 GLY A C 1
ATOM 1564 O O . GLY A 1 191 ? -9.865 12.210 22.782 1.00 87.44 191 GLY A O 1
ATOM 1565 N N . VAL A 1 192 ? -10.067 10.401 21.499 1.00 93.12 192 VAL A N 1
ATOM 1566 C CA . VAL A 1 192 ? -8.616 10.219 21.376 1.00 93.12 192 VAL A CA 1
ATOM 1567 C C . VAL A 1 192 ? -8.202 10.029 19.934 1.00 93.12 192 VAL A C 1
ATOM 1569 O O . VAL A 1 192 ? -8.856 9.320 19.176 1.00 93.12 192 VAL A O 1
ATOM 1572 N N . THR A 1 193 ? -7.095 10.656 19.542 1.00 93.44 193 THR A N 1
ATOM 1573 C CA . THR A 1 193 ? -6.505 10.449 18.218 1.00 93.44 193 THR A CA 1
ATOM 1574 C C . THR A 1 193 ? -5.309 9.511 18.310 1.00 93.44 193 THR A C 1
ATOM 1576 O O . THR A 1 193 ? -4.365 9.742 19.072 1.00 93.44 193 THR A O 1
ATOM 1579 N N . ILE A 1 194 ? -5.340 8.463 17.495 1.00 92.00 194 ILE A N 1
ATOM 1580 C CA . ILE A 1 194 ? -4.277 7.477 17.349 1.00 92.00 194 ILE A CA 1
ATOM 1581 C C . ILE A 1 194 ? -3.789 7.512 15.907 1.00 92.00 194 ILE A C 1
ATOM 1583 O O . ILE A 1 194 ? -4.577 7.389 14.970 1.00 92.00 194 ILE A O 1
ATOM 1587 N N . LYS A 1 195 ? -2.481 7.657 15.716 1.00 90.25 195 LYS A N 1
ATOM 1588 C CA . LYS A 1 195 ? -1.889 7.605 14.384 1.00 90.25 195 LYS A CA 1
ATOM 1589 C C . LYS A 1 195 ? -1.587 6.161 13.998 1.00 90.25 195 LYS A C 1
ATOM 1591 O O . LYS A 1 195 ? -1.085 5.389 14.816 1.00 90.25 195 LYS A O 1
ATOM 1596 N N . VAL A 1 196 ? -1.816 5.793 12.737 1.00 87.88 196 VAL A N 1
ATOM 1597 C CA . VAL A 1 196 ? -1.622 4.412 12.243 1.00 87.88 196 VAL A CA 1
ATOM 1598 C C . VAL A 1 196 ? -0.224 3.878 12.568 1.00 87.88 196 VAL A C 1
ATOM 1600 O O . VAL A 1 196 ? -0.072 2.718 12.942 1.00 87.88 196 VAL A O 1
ATOM 1603 N N . TYR A 1 197 ? 0.816 4.713 12.466 1.00 83.50 197 TYR A N 1
ATOM 1604 C CA . TYR A 1 197 ? 2.185 4.274 12.743 1.00 83.50 197 TYR A CA 1
ATOM 1605 C C . TYR A 1 197 ? 2.427 3.906 14.216 1.00 83.50 197 TYR A C 1
ATOM 1607 O O . TYR A 1 197 ? 3.270 3.048 14.464 1.00 83.50 197 TYR A O 1
ATOM 1615 N N . GLU A 1 198 ? 1.703 4.511 15.169 1.00 86.44 198 GLU A N 1
ATOM 1616 C CA . GLU A 1 198 ? 1.850 4.243 16.611 1.00 86.44 198 GLU A CA 1
ATOM 1617 C C . GLU A 1 198 ? 1.381 2.823 16.952 1.00 86.44 198 GLU A C 1
ATOM 1619 O O . GLU A 1 198 ? 1.961 2.142 17.797 1.00 86.44 198 GLU A O 1
ATOM 1624 N N . VAL A 1 199 ? 0.343 2.355 16.254 1.00 91.06 199 VAL A N 1
ATOM 1625 C CA . VAL A 1 199 ? -0.325 1.079 16.550 1.00 91.06 199 VAL A CA 1
ATOM 1626 C C . VAL A 1 199 ? -0.119 0.013 15.484 1.00 91.06 199 VAL A C 1
ATOM 1628 O O . VAL A 1 199 ? -0.612 -1.103 15.625 1.00 91.06 199 VAL A O 1
ATOM 1631 N N . LYS A 1 200 ? 0.661 0.305 14.438 1.00 88.50 200 LYS A N 1
ATOM 1632 C CA . LYS A 1 200 ? 0.925 -0.626 13.332 1.00 88.50 200 LYS A CA 1
ATOM 1633 C C . LYS A 1 200 ? 1.432 -1.984 13.821 1.00 88.50 200 LYS A C 1
ATOM 1635 O O . LYS A 1 200 ? 1.039 -3.020 13.290 1.00 88.50 200 LYS A O 1
ATOM 1640 N N . GLY A 1 201 ? 2.310 -1.975 14.827 1.00 88.31 201 GLY A N 1
ATOM 1641 C CA . GLY A 1 201 ? 2.827 -3.193 15.452 1.00 88.31 201 GLY A CA 1
ATOM 1642 C C . GLY A 1 201 ? 1.719 -4.023 16.099 1.00 88.31 201 GLY A C 1
ATOM 1643 O O . GLY A 1 201 ? 1.648 -5.221 15.862 1.00 88.31 201 GLY A O 1
ATOM 1644 N N . ILE A 1 202 ? 0.806 -3.372 16.822 1.00 92.00 202 ILE A N 1
ATOM 1645 C CA . ILE A 1 202 ? -0.334 -4.022 17.480 1.00 92.00 202 ILE A CA 1
ATOM 1646 C C . ILE A 1 202 ? -1.266 -4.636 16.435 1.00 92.00 202 ILE A C 1
ATOM 1648 O O . ILE A 1 202 ? -1.587 -5.814 16.526 1.00 92.00 202 ILE A O 1
ATOM 1652 N N . VAL A 1 203 ? -1.634 -3.877 15.398 1.00 91.12 203 VAL A N 1
ATOM 1653 C CA . VAL A 1 203 ? -2.512 -4.367 14.322 1.00 91.12 203 VAL A CA 1
ATOM 1654 C C . VAL A 1 203 ? -1.913 -5.594 13.630 1.00 91.12 203 VAL A C 1
ATOM 1656 O O . VAL A 1 203 ? -2.609 -6.575 13.386 1.00 91.12 203 VAL A O 1
ATOM 1659 N N . ARG A 1 204 ? -0.601 -5.580 13.369 1.00 89.12 204 ARG A N 1
ATOM 1660 C CA . ARG A 1 204 ? 0.119 -6.730 12.802 1.00 89.12 204 ARG A CA 1
ATOM 1661 C C . ARG A 1 204 ? 0.140 -7.931 13.739 1.00 89.12 204 ARG A C 1
ATOM 1663 O O . ARG A 1 204 ? 0.016 -9.055 13.262 1.00 89.12 204 ARG A O 1
ATOM 1670 N N . THR A 1 205 ? 0.298 -7.710 15.042 1.00 90.06 205 THR A N 1
ATOM 1671 C CA . THR A 1 205 ? 0.234 -8.777 16.046 1.00 90.06 205 THR A CA 1
ATOM 1672 C C . THR A 1 205 ? -1.146 -9.420 16.069 1.00 90.06 205 THR A C 1
ATOM 1674 O O . THR A 1 205 ? -1.228 -10.638 15.975 1.00 90.06 205 THR A O 1
ATOM 1677 N N . VAL A 1 206 ? -2.222 -8.628 16.094 1.00 91.75 206 VAL A N 1
ATOM 1678 C CA . VAL A 1 206 ? -3.603 -9.140 16.020 1.00 91.75 206 VAL A CA 1
ATOM 1679 C C . VAL A 1 206 ? -3.809 -9.960 14.750 1.00 91.75 206 VAL A C 1
ATOM 1681 O O . VAL A 1 206 ? -4.305 -11.079 14.813 1.00 91.75 206 VAL A O 1
ATOM 1684 N N . GLY A 1 207 ? -3.339 -9.448 13.611 1.00 89.25 207 GLY A N 1
ATOM 1685 C CA . GLY A 1 207 ? -3.320 -10.182 12.352 1.00 89.25 207 GLY A CA 1
ATOM 1686 C C . GLY A 1 207 ? -2.647 -11.540 12.446 1.00 89.25 207 GLY A C 1
ATOM 1687 O O . GLY A 1 207 ? -3.220 -12.536 12.030 1.00 89.25 207 GLY A O 1
ATOM 1688 N N . ARG A 1 208 ? -1.443 -11.599 13.018 1.00 86.56 208 ARG A N 1
ATOM 1689 C CA . ARG A 1 208 ? -0.689 -12.852 13.200 1.00 86.56 208 ARG A CA 1
ATOM 1690 C C . ARG A 1 208 ? -1.349 -13.824 14.173 1.00 86.56 208 ARG A C 1
ATOM 1692 O O . ARG A 1 208 ? -1.174 -15.026 14.010 1.00 86.56 208 ARG A O 1
ATOM 1699 N N . LEU A 1 209 ? -2.043 -13.304 15.184 1.00 88.69 209 LEU A N 1
ATOM 1700 C CA . LEU A 1 209 ? -2.822 -14.100 16.132 1.00 88.69 209 LEU A CA 1
ATOM 1701 C C . LEU A 1 209 ? -4.120 -14.622 15.504 1.00 88.69 209 LEU A C 1
ATOM 1703 O O . LEU A 1 209 ? -4.666 -15.613 15.979 1.00 88.69 209 LEU A O 1
ATOM 1707 N N . SER A 1 210 ? -4.598 -13.999 14.423 1.00 84.25 210 SER A N 1
ATOM 1708 C CA . SER A 1 210 ? -5.656 -14.583 13.606 1.00 84.25 210 SER A CA 1
ATOM 1709 C C . SER A 1 210 ? -5.136 -15.815 12.852 1.00 84.25 210 SER A C 1
ATOM 1711 O O . SER A 1 210 ? -3.977 -15.868 12.437 1.00 84.25 210 SER A O 1
ATOM 1713 N N . ASN A 1 211 ? -6.001 -16.813 12.652 1.00 80.31 211 ASN A N 1
ATOM 1714 C CA . ASN A 1 211 ? -5.639 -18.039 11.929 1.00 80.31 211 ASN A CA 1
ATOM 1715 C C . ASN A 1 211 ? -5.191 -17.765 10.483 1.00 80.31 211 ASN A C 1
ATOM 1717 O O . ASN A 1 211 ? -4.318 -18.466 9.970 1.00 80.31 211 ASN A O 1
ATOM 1721 N N . ASP A 1 212 ? -5.757 -16.732 9.855 1.00 84.38 212 ASP A N 1
ATOM 1722 C CA . ASP A 1 212 ? -5.389 -16.268 8.522 1.00 84.38 212 ASP A CA 1
ATOM 1723 C C . ASP A 1 212 ? -5.279 -14.728 8.506 1.00 84.38 212 ASP A C 1
ATOM 1725 O O . ASP A 1 212 ? -6.294 -14.025 8.397 1.00 84.38 212 ASP A O 1
ATOM 1729 N N . PRO A 1 213 ? -4.046 -14.189 8.588 1.00 83.94 213 PRO A N 1
ATOM 1730 C CA . PRO A 1 213 ? -3.798 -12.750 8.576 1.00 83.94 213 PRO A CA 1
ATOM 1731 C C . PRO A 1 213 ? -4.276 -12.036 7.299 1.00 83.94 213 PRO A C 1
ATOM 1733 O O . PRO A 1 213 ? -4.545 -10.834 7.345 1.00 83.94 213 PRO A O 1
ATOM 1736 N N . ILE A 1 214 ? -4.378 -12.743 6.165 1.00 79.19 214 ILE A N 1
ATOM 1737 C CA . ILE A 1 214 ? -4.846 -12.187 4.885 1.00 79.19 214 ILE A CA 1
ATOM 1738 C C . ILE A 1 214 ? -6.364 -12.008 4.943 1.00 79.19 214 ILE A C 1
ATOM 1740 O O . ILE A 1 214 ? -6.876 -10.921 4.661 1.00 79.19 214 ILE A O 1
ATOM 1744 N N . ILE A 1 215 ? -7.087 -13.048 5.374 1.00 82.75 215 ILE A N 1
ATOM 1745 C CA . ILE A 1 215 ? -8.546 -12.988 5.543 1.00 82.75 215 ILE A CA 1
ATOM 1746 C C . ILE A 1 215 ? -8.920 -11.934 6.587 1.00 82.75 215 ILE A C 1
ATOM 1748 O O . ILE A 1 215 ? -9.854 -11.159 6.357 1.00 82.75 215 ILE A O 1
ATOM 1752 N N . TYR A 1 216 ? -8.186 -11.874 7.703 1.00 88.50 216 TYR A N 1
ATOM 1753 C CA . TYR A 1 216 ? -8.406 -10.860 8.730 1.00 88.50 216 TYR A CA 1
ATOM 1754 C C . TYR A 1 216 ? -8.228 -9.446 8.169 1.00 88.50 216 TYR A C 1
ATOM 1756 O O . TYR A 1 216 ? -9.125 -8.622 8.336 1.00 88.50 216 TYR A O 1
ATOM 1764 N N . GLU A 1 217 ? -7.121 -9.156 7.470 1.00 86.12 217 GLU A N 1
ATOM 1765 C CA . GLU A 1 217 ? -6.898 -7.824 6.892 1.00 86.12 217 GLU A CA 1
ATOM 1766 C C . GLU A 1 217 ? -8.001 -7.438 5.907 1.00 86.12 217 GLU A C 1
ATOM 1768 O O . GLU A 1 217 ? -8.518 -6.327 5.975 1.00 86.12 217 GLU A O 1
ATOM 1773 N N . ARG A 1 218 ? -8.435 -8.363 5.045 1.00 82.31 218 ARG A N 1
ATOM 1774 C CA . ARG A 1 218 ? -9.533 -8.126 4.099 1.00 82.31 218 ARG A CA 1
ATOM 1775 C C . ARG A 1 218 ? -10.851 -7.825 4.806 1.00 82.31 218 ARG A C 1
ATOM 1777 O O . ARG A 1 218 ? -11.557 -6.886 4.434 1.00 82.31 218 ARG A O 1
ATOM 1784 N N . GLY A 1 219 ? -11.194 -8.629 5.811 1.00 89.00 219 GLY A N 1
ATOM 1785 C CA . GLY A 1 219 ? -12.389 -8.419 6.623 1.00 89.00 219 GLY A CA 1
ATOM 1786 C C . GLY A 1 219 ? -12.338 -7.062 7.320 1.00 89.00 219 GLY A C 1
ATOM 1787 O O . GLY A 1 219 ? -13.264 -6.265 7.190 1.00 89.00 219 GLY A O 1
ATOM 1788 N N . ALA A 1 220 ? -11.221 -6.757 7.980 1.00 92.62 220 ALA A N 1
ATOM 1789 C CA . ALA A 1 220 ? -11.003 -5.493 8.668 1.00 92.62 220 ALA A CA 1
ATOM 1790 C C . ALA A 1 220 ? -11.041 -4.292 7.709 1.00 92.62 220 ALA A C 1
ATOM 1792 O O . ALA A 1 220 ? -11.662 -3.282 8.029 1.00 92.62 220 ALA A O 1
ATOM 1793 N N . PHE A 1 221 ? -10.458 -4.401 6.515 1.00 90.12 221 PHE A N 1
ATOM 1794 C CA . PHE A 1 221 ? -10.525 -3.355 5.499 1.00 90.12 221 PHE A CA 1
ATOM 1795 C C . PHE A 1 221 ? -11.969 -3.085 5.069 1.00 90.12 221 PHE A C 1
ATOM 1797 O O . PHE A 1 221 ? -12.409 -1.939 5.131 1.00 90.12 221 PHE A O 1
ATOM 1804 N N . ARG A 1 222 ? -12.730 -4.124 4.689 1.00 88.88 222 ARG A N 1
ATOM 1805 C CA . ARG A 1 222 ? -14.133 -3.981 4.253 1.00 88.88 222 ARG A CA 1
ATOM 1806 C C . ARG A 1 222 ? -15.003 -3.385 5.352 1.00 88.88 222 ARG A C 1
ATOM 1808 O O . ARG A 1 222 ? -15.705 -2.408 5.123 1.00 88.88 222 ARG A O 1
ATOM 1815 N N . ILE A 1 223 ? -14.899 -3.912 6.572 1.00 95.00 223 ILE A N 1
ATOM 1816 C CA . ILE A 1 223 ? -15.638 -3.379 7.721 1.00 95.00 223 ILE A CA 1
ATOM 1817 C C . ILE A 1 223 ? -15.252 -1.922 7.996 1.00 95.00 223 ILE A C 1
ATOM 1819 O O . ILE A 1 223 ? -16.110 -1.082 8.276 1.00 95.00 223 ILE A O 1
ATOM 1823 N N . GLY A 1 224 ? -13.965 -1.602 7.894 1.00 94.25 224 GLY A N 1
ATOM 1824 C CA . GLY A 1 224 ? -13.445 -0.266 8.137 1.00 94.25 224 GLY A CA 1
ATOM 1825 C C . GLY A 1 224 ? -13.930 0.737 7.102 1.00 94.25 224 GLY A C 1
ATOM 1826 O O . GLY A 1 224 ? -14.391 1.818 7.464 1.00 94.25 224 GLY A O 1
ATOM 1827 N N . HIS A 1 225 ? -13.857 0.362 5.830 1.00 92.44 225 HIS A N 1
ATOM 1828 C CA . HIS A 1 225 ? -14.248 1.189 4.701 1.00 92.44 225 HIS A CA 1
ATOM 1829 C C . HIS A 1 225 ? -15.767 1.381 4.632 1.00 92.44 225 HIS A C 1
ATOM 1831 O O . HIS A 1 225 ? -16.237 2.518 4.610 1.00 92.44 225 HIS A O 1
ATOM 1837 N N . ASP A 1 226 ? -16.538 0.293 4.655 1.00 92.00 226 ASP A N 1
ATOM 1838 C CA . ASP A 1 226 ? -17.973 0.335 4.362 1.00 92.00 226 ASP A CA 1
ATOM 1839 C C . ASP A 1 226 ? -18.807 0.798 5.564 1.00 92.00 226 ASP A C 1
ATOM 1841 O O . ASP A 1 226 ? -19.826 1.468 5.374 1.00 92.00 226 ASP A O 1
ATOM 1845 N N . TYR A 1 227 ? -18.350 0.507 6.790 1.00 96.38 227 TYR A N 1
ATOM 1846 C CA . TYR A 1 227 ? -19.119 0.751 8.015 1.00 96.38 227 TYR A CA 1
ATOM 1847 C C . TYR A 1 227 ? -18.419 1.703 8.983 1.00 96.38 227 TYR A C 1
ATOM 1849 O O . TYR A 1 227 ? -18.985 2.728 9.363 1.00 96.38 227 TYR A O 1
ATOM 1857 N N . CYS A 1 228 ? -17.192 1.382 9.399 1.00 94.56 228 CYS A N 1
ATOM 1858 C CA . CYS A 1 228 ? -16.539 2.064 10.519 1.00 94.56 228 CYS A CA 1
ATOM 1859 C C . CYS A 1 228 ? -16.191 3.527 10.205 1.00 94.56 228 CYS A C 1
ATOM 1861 O O . CYS A 1 228 ? -16.367 4.401 11.056 1.00 94.56 228 CYS A O 1
ATOM 1863 N N . SER A 1 229 ? -15.757 3.805 8.971 1.00 93.12 229 SER A N 1
ATOM 1864 C CA . SER A 1 229 ? -15.437 5.156 8.493 1.00 93.12 229 SER A CA 1
ATOM 1865 C C . SER A 1 229 ? -16.657 6.083 8.449 1.00 93.12 229 SER A C 1
ATOM 1867 O O . SER A 1 229 ? -16.511 7.293 8.590 1.00 93.12 229 SER A O 1
ATOM 1869 N N . LYS A 1 230 ? -17.856 5.503 8.311 1.00 94.56 230 LYS A N 1
ATOM 1870 C CA . LYS A 1 230 ? -19.156 6.187 8.239 1.00 94.56 230 LYS A CA 1
ATOM 1871 C C . LYS A 1 230 ? -19.970 6.046 9.531 1.00 94.56 230 LYS A C 1
ATOM 1873 O O . LYS A 1 230 ? -21.134 6.422 9.555 1.00 94.56 230 LYS A O 1
ATOM 1878 N N . LEU A 1 231 ? -19.384 5.456 10.580 1.00 93.50 231 LEU A N 1
ATOM 1879 C CA . LEU A 1 231 ? -20.027 5.170 11.870 1.00 93.50 231 LEU A CA 1
ATOM 1880 C C . LEU A 1 231 ? -21.346 4.371 11.778 1.00 93.50 231 LEU A C 1
ATOM 1882 O O . LEU A 1 231 ? -22.187 4.449 12.673 1.00 93.50 231 LEU A O 1
ATOM 1886 N N . LYS A 1 232 ? -21.502 3.520 10.756 1.00 95.75 232 LYS A N 1
ATOM 1887 C CA . LYS A 1 232 ? -22.679 2.652 10.550 1.00 95.75 232 LYS A CA 1
ATOM 1888 C C . LYS A 1 232 ? -22.670 1.423 11.471 1.00 95.75 232 LYS A C 1
ATOM 1890 O O . LYS A 1 232 ? -22.631 0.282 11.016 1.00 95.75 232 LYS A O 1
ATOM 1895 N N . CYS A 1 233 ? -22.638 1.640 12.785 1.00 94.69 233 CYS A N 1
ATOM 1896 C CA . CYS A 1 233 ? -22.469 0.559 13.760 1.00 94.69 233 CYS A CA 1
ATOM 1897 C C . CYS A 1 233 ? -23.672 -0.392 13.816 1.00 94.69 233 CYS A C 1
ATOM 1899 O O . CYS A 1 233 ? -23.473 -1.583 14.025 1.00 94.69 233 CYS A O 1
ATOM 1901 N N . SER A 1 234 ? -24.892 0.108 13.609 1.00 94.75 234 SER A N 1
ATOM 1902 C CA . SER A 1 234 ? -26.127 -0.690 13.599 1.00 94.75 234 SER A CA 1
ATOM 1903 C C . SER A 1 234 ? -26.165 -1.706 12.453 1.00 94.75 234 SER A C 1
ATOM 1905 O O . SER A 1 234 ? -26.534 -2.855 12.677 1.00 94.75 234 SER A O 1
ATOM 1907 N N . GLU A 1 235 ? -25.724 -1.299 11.260 1.00 96.44 235 GLU A N 1
ATOM 1908 C CA . GLU A 1 235 ? -25.676 -2.111 10.031 1.00 96.44 235 GLU A CA 1
ATOM 1909 C C . GLU A 1 235 ? -24.450 -3.040 9.965 1.00 96.44 235 GLU A C 1
ATOM 1911 O O . GLU A 1 235 ? -24.353 -3.898 9.088 1.00 96.44 235 GLU A O 1
ATOM 1916 N N . CYS A 1 236 ? -23.474 -2.851 10.856 1.00 95.94 236 CYS A N 1
ATOM 1917 C CA . CYS A 1 236 ? -22.196 -3.546 10.785 1.00 95.94 236 CYS A CA 1
ATOM 1918 C C . CYS A 1 236 ? -22.347 -5.039 11.139 1.00 95.94 236 CYS A C 1
ATOM 1920 O O . CYS A 1 236 ? -22.851 -5.363 12.218 1.00 95.94 236 CYS A O 1
ATOM 1922 N N . PRO A 1 237 ? -21.834 -5.976 10.322 1.00 95.50 237 PRO A N 1
ATOM 1923 C CA . PRO A 1 237 ? -22.009 -7.411 10.568 1.00 95.50 237 PRO A CA 1
ATOM 1924 C C . PRO A 1 237 ? -21.270 -7.910 11.821 1.00 95.50 237 PRO A C 1
ATOM 1926 O O . PRO A 1 237 ? -21.613 -8.959 12.356 1.00 95.50 237 PRO A O 1
ATOM 1929 N N . ILE A 1 238 ? -20.294 -7.152 12.336 1.00 94.81 238 ILE A N 1
ATOM 1930 C CA . ILE A 1 238 ? -19.598 -7.465 13.596 1.00 94.81 238 ILE A CA 1
ATOM 1931 C C . ILE A 1 238 ? -20.138 -6.677 14.801 1.00 94.81 238 ILE A C 1
ATOM 1933 O O . ILE A 1 238 ? -19.535 -6.704 15.870 1.00 94.81 238 ILE A O 1
ATOM 1937 N N . ASN A 1 239 ? -21.267 -5.968 14.663 1.00 95.12 239 ASN A N 1
ATOM 1938 C CA . ASN A 1 239 ? -21.853 -5.117 15.712 1.00 95.12 239 ASN A CA 1
ATOM 1939 C C . ASN A 1 239 ? -22.005 -5.846 17.058 1.00 95.12 239 ASN A C 1
ATOM 1941 O O . ASN A 1 239 ? -21.692 -5.281 18.103 1.00 95.12 239 ASN A O 1
ATOM 1945 N N . ARG A 1 240 ? -22.427 -7.116 17.024 1.00 94.12 240 ARG A N 1
ATOM 1946 C CA . ARG A 1 240 ? -22.691 -7.926 18.225 1.00 94.12 240 ARG A CA 1
ATOM 1947 C C . ARG A 1 240 ? -21.444 -8.246 19.053 1.00 94.12 240 ARG A C 1
ATOM 1949 O O . ARG A 1 240 ? -21.574 -8.483 20.244 1.00 94.12 240 ARG A O 1
ATOM 1956 N N . VAL A 1 241 ? -20.263 -8.256 18.435 1.00 93.25 241 VAL A N 1
ATOM 1957 C CA . VAL A 1 241 ? -18.985 -8.594 19.094 1.00 93.25 241 VAL A CA 1
ATOM 1958 C C . VAL A 1 241 ? -18.054 -7.388 19.242 1.00 93.25 241 VAL A C 1
ATOM 1960 O O . VAL A 1 241 ? -17.016 -7.469 19.887 1.00 93.25 241 VAL A O 1
ATOM 1963 N N . CYS A 1 242 ? -18.406 -6.262 18.624 1.00 94.88 242 CYS A N 1
ATOM 1964 C CA . CYS A 1 242 ? -17.621 -5.037 18.628 1.00 94.88 242 CYS A CA 1
ATOM 1965 C C . CYS A 1 242 ? -17.803 -4.282 19.952 1.00 94.88 242 CYS A C 1
ATOM 1967 O O . CYS A 1 242 ? -18.930 -3.978 20.341 1.00 94.88 242 CYS A O 1
ATOM 1969 N N . MET A 1 243 ? -16.696 -3.883 20.587 1.00 93.50 243 MET A N 1
ATOM 1970 C CA . MET A 1 243 ? -16.722 -3.038 21.793 1.00 93.50 243 MET A CA 1
ATOM 1971 C C . MET A 1 243 ? -17.095 -1.572 21.527 1.00 93.50 243 MET A C 1
ATOM 1973 O O . MET A 1 243 ? -17.362 -0.827 22.464 1.00 93.50 243 MET A O 1
ATOM 1977 N N . LYS A 1 244 ? -17.139 -1.158 20.253 1.00 92.31 244 LYS A N 1
ATOM 1978 C CA . LYS A 1 244 ? -17.601 0.165 19.802 1.00 92.31 244 LYS A CA 1
ATOM 1979 C C . LYS A 1 244 ? -16.832 1.323 20.439 1.00 92.31 244 LYS A C 1
ATOM 1981 O O . LYS A 1 244 ? -17.440 2.303 20.860 1.00 92.31 244 LYS A O 1
ATOM 1986 N N . PHE A 1 245 ? -15.499 1.278 20.414 1.00 93.62 245 PHE A N 1
ATOM 1987 C CA . PHE A 1 245 ? -14.662 2.437 20.758 1.00 93.62 245 PHE A CA 1
ATOM 1988 C C . PHE A 1 245 ? -14.739 3.535 19.669 1.00 93.62 245 PHE A C 1
ATOM 1990 O O . PHE A 1 245 ? -13.728 3.963 19.116 1.00 93.62 245 PHE A O 1
ATOM 1997 N N . THR A 1 246 ? -15.947 3.965 19.288 1.00 91.31 246 THR A N 1
ATOM 1998 C CA . THR A 1 246 ? -16.233 4.860 18.152 1.00 91.31 246 THR A CA 1
ATOM 1999 C C . THR A 1 246 ? -15.633 6.254 18.320 1.00 91.31 246 THR A C 1
ATOM 2001 O O . THR A 1 246 ? -15.310 6.891 17.319 1.00 91.31 246 THR A O 1
ATOM 2004 N N . TRP A 1 247 ? -15.405 6.686 19.564 1.00 92.50 247 TRP A N 1
ATOM 2005 C CA . TRP A 1 247 ? -14.746 7.947 19.926 1.00 92.50 247 TRP A CA 1
ATOM 2006 C C . TRP A 1 247 ? -13.235 7.970 19.639 1.00 92.50 247 TRP A C 1
ATOM 2008 O O . TRP A 1 247 ? -12.602 9.026 19.693 1.00 92.50 247 TRP A O 1
ATOM 2018 N N . VAL A 1 248 ? -12.631 6.820 19.322 1.00 93.56 248 VAL A N 1
ATOM 2019 C CA . VAL A 1 248 ? -11.224 6.740 18.916 1.00 93.56 248 VAL A CA 1
ATOM 2020 C C . VAL A 1 248 ? -11.098 7.130 17.444 1.00 93.56 248 VAL A C 1
ATOM 2022 O O . VAL A 1 248 ? -11.633 6.461 16.561 1.00 93.56 248 VAL A O 1
ATOM 2025 N N . ASN A 1 249 ? -10.358 8.192 17.152 1.00 92.50 249 ASN A N 1
ATOM 2026 C CA . ASN A 1 249 ? -10.076 8.679 15.805 1.00 92.50 249 ASN A CA 1
ATOM 2027 C C . ASN A 1 249 ? -8.736 8.137 15.297 1.00 92.50 249 ASN A C 1
ATOM 2029 O O . ASN A 1 249 ? -7.723 8.245 15.986 1.00 92.50 249 ASN A O 1
ATOM 2033 N N . ILE A 1 250 ? -8.713 7.588 14.078 1.00 92.25 250 ILE A N 1
ATOM 2034 C CA . ILE A 1 250 ? -7.485 7.086 13.444 1.00 92.25 250 ILE A CA 1
ATOM 2035 C C . ILE A 1 250 ? -6.989 8.088 12.397 1.00 92.25 250 ILE A C 1
ATOM 2037 O O . ILE A 1 250 ? -7.773 8.503 11.544 1.00 92.25 250 ILE A O 1
ATOM 2041 N N . LYS A 1 251 ? -5.703 8.462 12.457 1.00 87.62 251 LYS A N 1
ATOM 2042 C CA . LYS A 1 251 ? -5.037 9.361 11.493 1.00 87.62 251 LYS A CA 1
ATOM 2043 C C . LYS A 1 251 ? -3.807 8.743 10.830 1.00 87.62 251 LYS A C 1
ATOM 2045 O O . LYS A 1 251 ? -3.088 7.952 11.481 1.00 87.62 251 LYS A O 1
#

Foldseek 3Di:
DVLLLLLLLLQQWPDDDPVQSVVLCVVVVVLVVCCVVPVDLVSLLVSLVSSVVSSVVVVDDDGDSVSSSQSSVLQSQLQCCCCPVVVHGPQGPLLVDLAVVVVLVSSCSNHDPPPDPSNVVSSLVSCVQQCQPVRGRNVVSCVVVVNQLRYQDSQDQQLVLQCVQQVLLVVDPDPLSVVVVVQLVVCVVVFHEDESVSCSVSSRVSLSVDPGSNVSSVLSNCLSVVDLVVVNLVPRPCNVRGPRSSSYHYD